Protein AF-A0AAD9VK08-F1 (afdb_monomer_lite)

Secondary structure (DSSP, 8-state):
--------HHHHHHHHHHHHHHHHHSSS-TTHHHHH-TTS-HHHHHHHHHHHHHHHHHHHHHHHHHHHHHHH-----------TT---PPPEEEEE--GGGS--TT--HHHHHHHHHHHTT--SS---HHHHTTS-TT---HHHHHHHHSPPHHHHEEESSS-EEEEEEETTEEEEEEE--S----SS------EEESS--EEEEEE-TT-----TTSPPSEEESS--------------GGGGGS-HHHH----TTTS--HHHHHHHHHHHHHHHHHSS--TTTEETTEESS--TT------

InterPro domains:
  IPR001873 Epithelial sodium channel [PF00858] (26-287)
  IPR001873 Epithelial sodium channel [PTHR11690] (15-285)

Radius of gyration: 35.66 Å; chains: 1; bounding box: 96×55×98 Å

pLDDT: mean 81.55, std 15.18, range [29.75, 98.38]

Foldseek 3Di:
DDPPDDDPPVVVVVCCVVVVLCCQCVDPLVLRNQLSPPVDDNVRNVVSVVVSVVVVVVVVVVVVVVVVCCQQAVDDDDDDPPPQDDDDDFFKKKKADQLVQFACVPPDPLVSVVLNCQQLVPPPDDPPVVSVVVDPPPPPANLVVQLNRDDAQCVFKPWPDPWAFDWAQAQLGIITITDDPDPPPDRDDDDDTDIHGPDDFIFIATHHPLDRDDHNPDHGPDGDGDDDDDDDDDDDDDDDPVCVVPDCNSSVDDDPPRDGDPNLVVLVVVQVVCCVPPVDGRSRQDDPNDGPDDPPDDPPPDD

Organism: NCBI:txid1348599

Sequence (303 aa):
MKYNYLPPLSNIRSSLKTRSREYILENSLHGVPYFADPTRPLCERGVWFVLTMASVGATIFTIITIWNKFQEEPTVTGLDTEVSDVEITFPQVFVCFDGNKLNYSGVNDLEKKFYEKIYDWQWGEEINNTIEGTIPKTVKNYREIFARLAPDCDAVLTMFLPDKFVKVITPAGICCKYIVTTVLGIKDNPWGIIFSSAIYPFRLYLMNPSDVGPMRDASPVLKLRRAARVRLEVHYTYATSDLKMLSRYQRQCYYEGEQSTYNNCRLNCVSNDIFKKCRCLPWFLIENGRFKLRPWRMRLKKI

Structure (mmCIF, N/CA/C/O backbone):
data_AF-A0AAD9VK08-F1
#
_entry.id   AF-A0AAD9VK08-F1
#
loop_
_atom_site.group_PDB
_atom_site.id
_atom_site.type_symbol
_atom_site.label_atom_id
_atom_site.label_alt_id
_atom_site.label_comp_id
_atom_site.label_asym_id
_atom_site.label_entity_id
_atom_site.label_seq_id
_atom_site.pdbx_PDB_ins_code
_atom_site.Cartn_x
_atom_site.Cartn_y
_atom_site.Cartn_z
_atom_site.occupancy
_atom_site.B_iso_or_equiv
_atom_site.auth_seq_id
_atom_site.auth_comp_id
_atom_site.auth_asym_id
_atom_site.auth_atom_id
_atom_site.pdbx_PDB_model_num
ATOM 1 N N . MET A 1 1 ? -59.343 25.915 36.599 1.00 46.69 1 MET A N 1
ATOM 2 C CA . MET A 1 1 ? -58.802 26.516 37.838 1.00 46.69 1 MET A CA 1
ATOM 3 C C . MET A 1 1 ? -57.455 25.868 38.134 1.00 46.69 1 MET A C 1
ATOM 5 O O . MET A 1 1 ? -57.426 24.672 38.384 1.00 46.69 1 MET A O 1
ATOM 9 N N . LYS A 1 2 ? -56.340 26.604 38.020 1.00 48.94 2 LYS A N 1
ATOM 10 C CA . LYS A 1 2 ? -55.030 26.135 38.503 1.00 48.94 2 LYS A CA 1
ATOM 11 C C . LYS A 1 2 ? -54.939 26.511 39.978 1.00 48.94 2 LYS A C 1
ATOM 13 O O . LYS A 1 2 ? -54.839 27.692 40.295 1.00 48.94 2 LYS A O 1
ATOM 18 N N . TYR A 1 3 ? -55.030 25.530 40.866 1.00 60.66 3 TYR A N 1
ATOM 19 C CA . TYR A 1 3 ? -54.733 25.754 42.275 1.00 60.66 3 TYR A CA 1
ATOM 20 C C . TYR A 1 3 ? -53.221 25.965 42.416 1.00 60.66 3 TYR A C 1
ATOM 22 O O . TYR A 1 3 ? -52.448 25.020 42.284 1.00 60.66 3 TYR A O 1
ATOM 30 N N . ASN A 1 4 ? -52.795 27.205 42.667 1.00 63.56 4 ASN A N 1
ATOM 31 C CA . ASN A 1 4 ? -51.422 27.520 43.069 1.00 63.56 4 ASN A CA 1
ATOM 32 C C . ASN A 1 4 ? -51.266 27.206 44.562 1.00 63.56 4 ASN A C 1
ATOM 34 O O . ASN A 1 4 ? -51.221 28.100 45.402 1.00 63.56 4 ASN A O 1
ATOM 38 N N . TYR A 1 5 ? -51.254 25.917 44.896 1.00 75.00 5 TYR A N 1
ATOM 39 C CA . TYR A 1 5 ? -50.943 25.463 46.244 1.00 75.00 5 TYR A CA 1
ATOM 40 C C . TYR A 1 5 ? -49.422 25.416 46.419 1.00 75.00 5 TYR A C 1
ATOM 42 O O . TYR A 1 5 ? -48.743 24.612 45.781 1.00 75.00 5 TYR A O 1
ATOM 50 N N . LEU A 1 6 ? -48.891 26.280 47.285 1.00 77.88 6 LEU A N 1
ATOM 51 C CA . LEU A 1 6 ? -47.500 26.240 47.728 1.00 77.88 6 LEU A CA 1
ATOM 52 C C . LEU A 1 6 ? -47.474 25.667 49.151 1.00 77.88 6 LEU A C 1
ATOM 54 O O . LEU A 1 6 ? -47.940 26.337 50.076 1.00 77.88 6 LEU A O 1
ATOM 58 N N . PRO A 1 7 ? -46.987 24.429 49.348 1.00 82.25 7 PRO A N 1
ATOM 59 C CA . PRO A 1 7 ? -46.926 23.841 50.675 1.00 82.25 7 PRO A CA 1
ATOM 60 C C . PRO A 1 7 ? -45.963 24.627 51.577 1.00 82.25 7 PRO A C 1
ATOM 62 O O . PRO A 1 7 ? -44.948 25.144 51.105 1.00 82.25 7 PRO A O 1
ATOM 65 N N . PRO A 1 8 ? -46.226 24.682 52.892 1.00 87.81 8 PRO A N 1
ATOM 66 C CA . PRO A 1 8 ? -45.296 25.277 53.841 1.00 87.81 8 PRO A CA 1
ATOM 67 C C . PRO A 1 8 ? -43.962 24.510 53.844 1.00 87.81 8 PRO A C 1
ATOM 69 O O . PRO A 1 8 ? -43.926 23.282 53.731 1.00 87.81 8 PRO A O 1
ATOM 72 N N . LEU A 1 9 ? -42.853 25.238 54.012 1.00 84.81 9 LEU A N 1
ATOM 73 C CA . LEU A 1 9 ? -41.477 24.710 53.980 1.00 84.81 9 LEU A CA 1
ATOM 74 C C . LEU A 1 9 ? -41.245 23.526 54.936 1.00 84.81 9 LEU A C 1
ATOM 76 O O . LEU A 1 9 ? -40.452 22.633 54.639 1.00 84.81 9 LEU A O 1
ATOM 80 N N . SER A 1 10 ? -41.955 23.483 56.064 1.00 87.88 10 SER A N 1
ATOM 81 C CA . SER A 1 10 ? -41.920 22.367 57.017 1.00 87.88 10 SER A CA 1
ATOM 82 C C . SER A 1 10 ? -42.420 21.053 56.407 1.00 87.88 10 SER A C 1
ATOM 84 O O . SER A 1 10 ? -41.783 20.012 56.581 1.00 87.88 10 SER A O 1
ATOM 86 N N . ASN A 1 11 ? -43.511 21.101 55.638 1.00 88.06 11 ASN A N 1
ATOM 87 C CA . ASN A 1 11 ? -44.092 19.937 54.971 1.00 88.06 11 ASN A CA 1
ATOM 88 C C . ASN A 1 11 ? -43.200 19.463 53.826 1.00 88.06 11 ASN A C 1
ATOM 90 O O . ASN A 1 11 ? -42.998 18.261 53.663 1.00 88.06 11 ASN A O 1
ATOM 94 N N . ILE A 1 12 ? -42.594 20.399 53.090 1.00 89.12 12 ILE A N 1
ATOM 95 C CA . ILE A 1 12 ? -41.600 20.083 52.060 1.00 89.12 12 ILE A CA 1
ATOM 96 C C . ILE A 1 12 ? -40.400 19.367 52.688 1.00 89.12 12 ILE A C 1
ATOM 98 O O . ILE A 1 12 ? -39.982 18.326 52.192 1.00 89.12 12 ILE A O 1
ATOM 102 N N . ARG A 1 13 ? -39.878 19.867 53.816 1.00 89.81 13 ARG A N 1
ATOM 103 C CA . ARG A 1 13 ? -38.743 19.257 54.526 1.00 89.81 13 ARG A CA 1
ATOM 104 C C . ARG A 1 13 ? -39.068 17.862 55.065 1.00 89.81 13 ARG A C 1
ATOM 106 O O . ARG A 1 13 ? -38.249 16.954 54.932 1.00 89.81 13 ARG A O 1
ATOM 113 N N . SER A 1 14 ? -40.247 17.689 55.660 1.00 90.12 14 SER A N 1
ATOM 114 C CA . SER A 1 14 ? -40.727 16.391 56.153 1.00 90.12 14 SER A CA 1
ATOM 115 C C . SER A 1 14 ? -40.891 15.379 55.014 1.00 90.12 14 SER A C 1
ATOM 117 O O . SER A 1 14 ? -40.387 14.254 55.084 1.00 90.12 14 SER A O 1
ATOM 119 N N . SER A 1 15 ? -41.515 15.817 53.918 1.00 91.81 15 SER A N 1
ATOM 120 C CA . SER A 1 15 ? -41.691 15.016 52.710 1.00 91.81 15 SER A CA 1
ATOM 121 C C . SER A 1 15 ? -40.345 14.635 52.094 1.00 91.81 15 SER A C 1
ATOM 123 O O . SER A 1 15 ? -40.113 13.461 51.831 1.00 91.81 15 SER A O 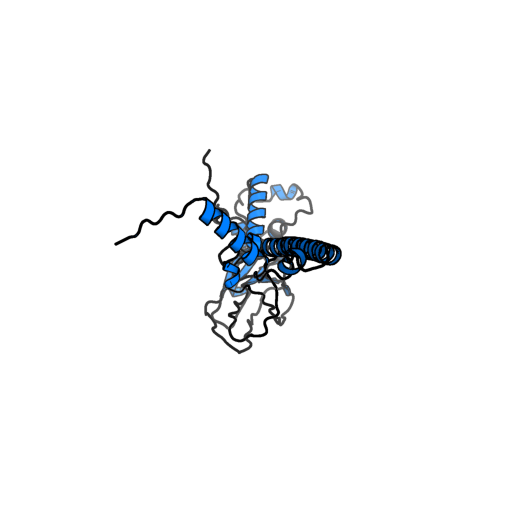1
ATOM 125 N N . LEU A 1 16 ? -39.422 15.589 51.928 1.00 92.62 16 LEU A N 1
ATOM 126 C CA . LEU A 1 16 ? -38.072 15.340 51.407 1.00 92.62 16 LEU A CA 1
ATOM 127 C C . LEU A 1 16 ? -37.313 14.318 52.249 1.00 92.62 16 LEU A C 1
ATOM 129 O O . LEU A 1 16 ? -36.707 13.419 51.685 1.00 92.62 16 LEU A O 1
ATOM 133 N N . LYS A 1 17 ? -37.364 14.426 53.582 1.00 90.88 17 LYS A N 1
ATOM 134 C CA . LYS A 1 17 ? -36.698 13.481 54.491 1.00 90.88 17 LYS A CA 1
ATOM 135 C C . LYS A 1 17 ? -37.263 12.064 54.369 1.00 90.88 17 LYS A C 1
ATOM 137 O O . LYS A 1 17 ? -36.512 11.096 54.407 1.00 90.88 17 LYS A O 1
ATOM 142 N N . THR A 1 18 ? -38.582 11.948 54.257 1.00 90.75 18 THR A N 1
ATOM 143 C CA . THR A 1 18 ? -39.257 10.649 54.144 1.00 90.75 18 THR A CA 1
ATOM 144 C C . THR A 1 18 ? -38.958 10.017 52.789 1.00 90.75 18 THR A C 1
ATOM 146 O O . THR A 1 18 ? -38.491 8.884 52.722 1.00 90.75 18 THR A O 1
ATOM 149 N N . ARG A 1 19 ? -39.109 10.795 51.712 1.00 92.06 19 ARG A N 1
ATOM 150 C CA . ARG A 1 19 ? -38.885 10.338 50.339 1.00 92.06 19 ARG A CA 1
ATOM 151 C C . ARG A 1 19 ? -37.426 10.022 50.042 1.00 92.06 19 ARG A C 1
ATOM 153 O O . ARG A 1 19 ? -37.165 9.045 49.355 1.00 92.06 19 ARG A O 1
ATOM 160 N N . SER A 1 20 ? -36.471 10.790 50.566 1.00 90.81 20 SER A N 1
ATOM 161 C CA . SER A 1 20 ? -35.048 10.473 50.393 1.00 90.81 20 SER A CA 1
ATOM 162 C C . SER A 1 20 ? -34.665 9.175 51.099 1.00 90.81 20 SER A C 1
ATOM 164 O O . SER A 1 20 ? -33.886 8.393 50.563 1.00 90.81 20 SER A O 1
ATOM 166 N N . ARG A 1 21 ? -35.248 8.906 52.272 1.00 88.44 21 ARG A N 1
ATOM 167 C CA . ARG A 1 21 ? -35.042 7.648 52.991 1.00 88.44 21 ARG A CA 1
ATOM 168 C C . ARG A 1 21 ? -35.640 6.461 52.238 1.00 88.44 21 ARG A C 1
ATOM 170 O O . ARG A 1 21 ? -34.941 5.473 52.056 1.00 88.44 21 ARG A O 1
ATOM 177 N N . GLU A 1 22 ? -36.886 6.571 51.781 1.00 90.62 22 GLU A N 1
ATOM 178 C CA . GLU A 1 22 ? -37.531 5.546 50.946 1.00 90.62 22 GLU A CA 1
ATOM 179 C C . GLU A 1 22 ? -36.720 5.282 49.672 1.00 90.62 22 GLU A C 1
ATOM 181 O O . GLU A 1 22 ? -36.431 4.137 49.357 1.00 90.62 22 GLU A O 1
ATOM 186 N N . TYR A 1 23 ? -36.254 6.333 48.992 1.00 91.56 23 TYR A N 1
ATOM 187 C CA . TYR A 1 23 ? -35.433 6.212 47.786 1.00 91.56 23 TYR A CA 1
ATOM 188 C C . TYR A 1 23 ? -34.124 5.441 48.022 1.00 91.56 23 TYR A C 1
ATOM 190 O O . TYR A 1 23 ? -33.697 4.653 47.185 1.00 91.56 23 TYR A O 1
ATOM 198 N N . ILE A 1 24 ? -33.465 5.646 49.164 1.00 90.12 24 ILE A N 1
ATOM 199 C CA . ILE A 1 24 ? -32.217 4.943 49.501 1.00 90.12 24 ILE A CA 1
ATOM 200 C C . ILE A 1 24 ? -32.476 3.476 49.896 1.00 90.12 24 ILE A C 1
ATOM 202 O O . ILE A 1 24 ? -31.610 2.629 49.686 1.00 90.12 24 ILE A O 1
ATOM 206 N N . LEU A 1 25 ? -33.645 3.158 50.449 1.00 89.69 25 LEU A N 1
ATOM 207 C CA . LEU A 1 25 ? -33.978 1.798 50.883 1.00 89.69 25 LEU A CA 1
ATOM 208 C C . LEU A 1 25 ? -34.576 0.943 49.758 1.00 89.69 25 LEU 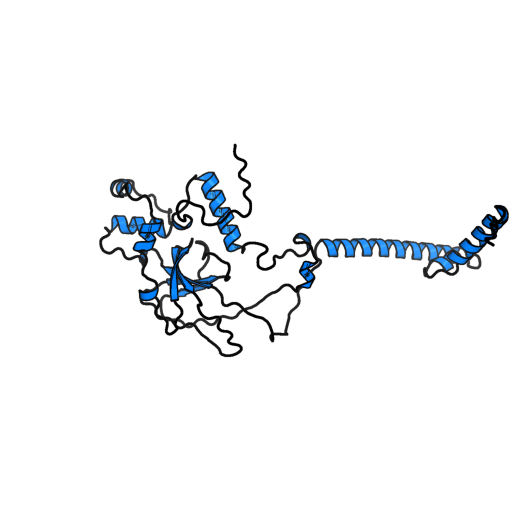A C 1
ATOM 210 O O . LEU A 1 25 ? -34.289 -0.245 49.693 1.00 89.69 25 LEU A O 1
ATOM 214 N N . GLU A 1 26 ? -35.336 1.554 48.851 1.00 91.06 26 GLU A N 1
ATOM 215 C CA . GLU A 1 26 ? -36.109 0.870 47.803 1.00 91.06 26 GLU A CA 1
ATOM 216 C C . GLU A 1 26 ? -35.518 1.070 46.392 1.00 91.06 26 GLU A C 1
ATOM 218 O O . GLU A 1 26 ? -36.225 0.977 45.388 1.00 91.06 26 GLU A O 1
ATOM 223 N N . ASN A 1 27 ? -34.225 1.400 46.276 1.00 90.75 27 ASN A N 1
ATOM 224 C CA . ASN A 1 27 ? -33.576 1.517 44.964 1.00 90.75 27 ASN A CA 1
ATOM 225 C C . ASN A 1 27 ? -33.065 0.173 44.430 1.00 90.75 27 ASN A C 1
ATOM 227 O O . ASN A 1 27 ? -32.896 -0.808 45.147 1.00 90.75 27 ASN A O 1
ATOM 231 N N . SER A 1 28 ? -32.743 0.172 43.137 1.00 93.38 28 SER A N 1
ATOM 232 C CA . SER A 1 28 ? -32.166 -0.969 42.429 1.00 93.38 28 SER A CA 1
ATOM 233 C C . SER A 1 28 ? -30.647 -1.123 42.607 1.00 93.38 28 SER A C 1
ATOM 235 O O . SER A 1 28 ? -30.062 -2.018 41.996 1.00 93.38 28 SER A O 1
ATOM 237 N N . LEU A 1 29 ? -29.971 -0.260 43.382 1.00 90.75 29 LEU A N 1
ATOM 238 C CA . LEU A 1 29 ? -28.536 -0.398 43.646 1.00 90.75 29 LEU A CA 1
ATOM 239 C C . LEU A 1 29 ? -28.335 -1.469 44.712 1.00 90.75 29 LEU A C 1
ATOM 241 O O . LEU A 1 29 ? -28.544 -1.238 45.897 1.00 90.75 29 LEU A O 1
ATOM 245 N N . HIS A 1 30 ? -27.863 -2.630 44.274 1.00 90.31 30 HIS A N 1
ATOM 246 C CA . HIS A 1 30 ? -27.813 -3.846 45.081 1.00 90.31 30 HIS A CA 1
ATOM 247 C C . HIS A 1 30 ? -27.215 -3.666 46.489 1.00 90.31 30 HIS A C 1
ATOM 249 O O . HIS A 1 30 ? -27.754 -4.193 47.450 1.00 90.31 30 HIS A O 1
ATOM 255 N N . GLY A 1 31 ? -26.130 -2.901 46.637 1.00 89.75 31 GLY A N 1
ATOM 256 C CA . GLY A 1 31 ? -25.441 -2.733 47.923 1.00 89.75 31 GLY A CA 1
ATOM 257 C C . GLY A 1 31 ? -26.040 -1.686 48.873 1.00 89.75 31 GLY A C 1
ATOM 258 O O . GLY A 1 31 ? -25.785 -1.734 50.076 1.00 89.75 31 GLY A O 1
ATOM 259 N N . VAL A 1 32 ? -26.832 -0.738 48.360 1.00 92.19 32 VAL A N 1
ATOM 260 C CA . VAL A 1 32 ? -27.251 0.466 49.101 1.00 92.19 32 VAL A CA 1
ATOM 261 C C . VAL A 1 32 ? -28.245 0.181 50.233 1.00 92.19 32 VAL A C 1
ATOM 263 O O . VAL A 1 32 ? -28.010 0.668 51.345 1.00 92.19 32 VAL A O 1
ATOM 266 N N . PRO A 1 33 ? -29.293 -0.641 50.035 1.00 92.56 33 PRO A N 1
ATOM 267 C CA . PRO A 1 33 ? -30.235 -0.967 51.104 1.00 92.56 33 PRO A CA 1
ATOM 268 C C . PRO A 1 33 ? -29.552 -1.611 52.318 1.00 92.56 33 PRO A C 1
ATOM 270 O O . PRO A 1 33 ? -29.895 -1.306 53.456 1.00 92.56 33 PRO A O 1
ATOM 273 N N . TYR A 1 34 ? -28.526 -2.441 52.099 1.00 91.44 34 TYR A N 1
ATOM 274 C CA . TYR A 1 34 ? -27.901 -3.239 53.156 1.00 91.44 34 TYR A CA 1
ATOM 275 C C . TYR A 1 34 ? -27.070 -2.438 54.167 1.00 91.44 34 TYR A C 1
ATOM 277 O O . TYR A 1 34 ? -27.024 -2.809 55.340 1.00 91.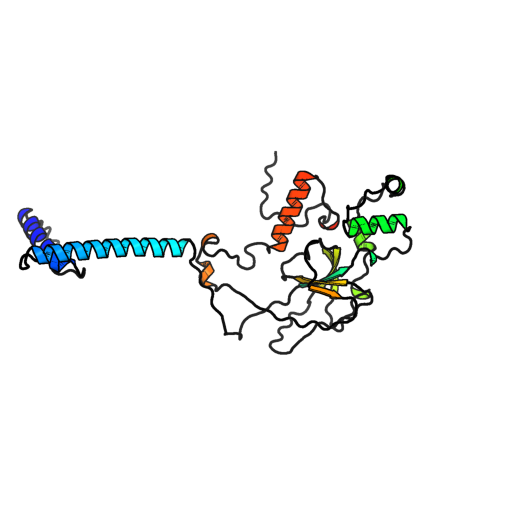44 34 TYR A O 1
ATOM 285 N N . PHE A 1 35 ? -26.430 -1.334 53.760 1.00 93.00 35 PHE A N 1
ATOM 286 C CA . PHE A 1 35 ? -25.731 -0.449 54.705 1.00 93.00 35 PHE A CA 1
ATOM 287 C C . PHE A 1 35 ? -26.595 0.733 55.180 1.00 93.00 35 PHE A C 1
ATOM 289 O O . PHE A 1 35 ? -26.297 1.337 56.221 1.00 93.00 35 PHE A O 1
ATOM 296 N N . ALA A 1 36 ? -27.663 1.068 54.449 1.00 90.38 36 ALA A N 1
ATOM 297 C CA . ALA A 1 36 ? -28.577 2.158 54.784 1.00 90.38 36 ALA A CA 1
ATOM 298 C C . ALA A 1 36 ? -29.724 1.745 55.722 1.00 90.38 36 ALA A C 1
ATOM 300 O O . ALA A 1 36 ? -30.253 2.606 56.430 1.00 90.38 36 ALA A O 1
ATOM 301 N N . ASP A 1 37 ? -30.091 0.461 55.760 1.00 91.06 37 ASP A N 1
ATOM 302 C CA . ASP A 1 37 ? -31.136 -0.060 56.639 1.00 91.06 37 ASP A CA 1
ATOM 303 C C . ASP A 1 37 ? -30.707 0.009 58.121 1.00 91.06 37 ASP A C 1
ATOM 305 O O . ASP A 1 37 ? -29.756 -0.665 58.536 1.00 91.06 37 ASP A O 1
ATOM 309 N N . PRO A 1 38 ? -31.384 0.825 58.953 1.00 87.25 38 PRO A N 1
ATOM 310 C CA . PRO A 1 38 ? -31.049 0.958 60.365 1.00 87.25 38 PRO A CA 1
ATOM 311 C C . PRO A 1 38 ? -31.418 -0.279 61.196 1.00 87.25 38 PRO A C 1
ATOM 313 O O . PRO A 1 38 ? -30.985 -0.356 62.342 1.00 87.25 38 PRO A O 1
ATOM 316 N N . THR A 1 39 ? -32.204 -1.222 60.662 1.00 91.19 39 THR A N 1
ATOM 317 C CA . THR A 1 39 ? -32.571 -2.458 61.372 1.00 91.19 39 THR A CA 1
ATOM 318 C C . THR A 1 39 ? -31.424 -3.473 61.429 1.00 91.19 39 THR A C 1
ATOM 320 O O . THR A 1 39 ? -31.469 -4.394 62.245 1.00 91.19 39 THR A O 1
ATOM 323 N N . ARG A 1 40 ? -30.370 -3.294 60.615 1.00 90.56 40 ARG A N 1
ATOM 324 C CA . ARG A 1 40 ? -29.228 -4.214 60.543 1.00 90.56 40 ARG A CA 1
ATOM 325 C C . ARG A 1 40 ? -28.084 -3.862 61.505 1.00 90.56 40 ARG A C 1
ATOM 327 O O . ARG A 1 40 ? -27.841 -2.678 61.769 1.00 90.56 40 ARG A O 1
ATOM 334 N N . PRO A 1 41 ? -27.318 -4.860 61.993 1.00 95.12 41 PRO A N 1
ATOM 335 C CA . PRO A 1 41 ? -26.153 -4.641 62.849 1.00 95.12 41 PRO A CA 1
ATOM 336 C C . PRO A 1 41 ? -25.099 -3.727 62.207 1.00 95.12 41 PRO A C 1
ATOM 338 O O . PRO A 1 41 ? -24.816 -3.817 61.014 1.00 95.12 41 PRO A O 1
ATOM 341 N N . LEU A 1 42 ? -24.438 -2.889 63.015 1.00 91.88 42 LEU A N 1
ATOM 342 C CA . LEU A 1 42 ? -23.423 -1.933 62.539 1.00 91.88 42 LEU A CA 1
ATOM 343 C C . LEU A 1 42 ? -22.249 -2.596 61.797 1.00 91.88 42 LEU A C 1
ATOM 345 O O . LEU A 1 42 ? -21.767 -2.043 60.811 1.00 91.88 42 LEU A O 1
ATOM 349 N N . CYS A 1 43 ? -21.808 -3.777 62.241 1.00 93.06 43 CYS A N 1
ATOM 350 C CA . CYS A 1 43 ? -20.715 -4.509 61.594 1.00 93.06 43 CYS A CA 1
ATOM 351 C C . CYS A 1 43 ? -21.111 -4.986 60.187 1.00 93.06 43 CYS A C 1
ATOM 353 O O . CYS A 1 43 ? -20.367 -4.783 59.230 1.00 93.06 43 CYS A O 1
ATOM 355 N N . GLU A 1 44 ? -22.325 -5.529 60.043 1.00 94.25 44 GLU A N 1
ATOM 356 C CA . GLU A 1 44 ? -22.866 -5.966 58.752 1.00 94.25 44 GLU A CA 1
ATOM 357 C C . GLU A 1 44 ? -22.972 -4.786 57.775 1.00 94.25 44 GLU A C 1
ATOM 359 O O . GLU A 1 44 ? -22.529 -4.872 56.631 1.00 94.25 44 GLU A O 1
ATOM 364 N N . ARG A 1 45 ? -23.466 -3.639 58.256 1.00 94.75 45 ARG A N 1
ATOM 365 C CA . ARG A 1 45 ? -23.548 -2.398 57.473 1.00 94.75 45 ARG A CA 1
ATOM 366 C C . ARG A 1 45 ? -22.169 -1.910 57.018 1.00 94.75 45 ARG A C 1
ATOM 368 O O . ARG A 1 45 ? -22.029 -1.463 55.883 1.00 94.75 45 ARG A O 1
ATOM 375 N N . GLY A 1 46 ? -21.152 -2.023 57.875 1.00 94.62 46 GLY A N 1
ATOM 376 C CA . GLY A 1 46 ? -19.764 -1.698 57.534 1.00 94.62 46 GLY A CA 1
ATOM 377 C C . GLY A 1 46 ? -19.201 -2.595 56.428 1.00 94.62 46 GLY A C 1
ATOM 378 O O . GLY A 1 46 ? -18.618 -2.090 55.469 1.00 94.62 46 GLY A O 1
ATOM 379 N N . VAL A 1 47 ? -19.436 -3.908 56.512 1.00 94.75 47 VAL A N 1
ATOM 380 C CA . VAL A 1 47 ? -19.020 -4.871 55.477 1.00 94.75 47 VAL A CA 1
ATOM 381 C C . VAL A 1 47 ? -19.694 -4.559 54.140 1.00 94.75 47 VAL A C 1
ATOM 383 O O . VAL A 1 47 ? -19.010 -4.438 53.124 1.00 94.75 47 VAL A O 1
ATOM 386 N N . TRP A 1 48 ? -21.013 -4.348 54.131 1.00 95.69 48 TRP A N 1
ATOM 387 C CA . TRP A 1 48 ? -21.748 -3.995 52.913 1.00 95.69 48 TRP A CA 1
ATOM 388 C C . TRP A 1 48 ? -21.295 -2.672 52.302 1.00 95.69 48 TRP A C 1
ATOM 390 O O . TRP A 1 48 ? -21.205 -2.565 51.077 1.00 95.69 48 TRP A O 1
ATOM 400 N N . PHE A 1 49 ? -20.958 -1.679 53.126 1.00 94.94 49 PHE A N 1
ATOM 401 C CA . PHE A 1 49 ? -20.404 -0.418 52.645 1.00 94.94 49 PHE A CA 1
ATOM 402 C C . PHE A 1 49 ? -19.061 -0.627 51.929 1.00 94.94 49 PHE A C 1
ATOM 404 O O . PHE A 1 49 ? -18.894 -0.169 50.798 1.00 94.94 49 PHE A O 1
ATOM 411 N N . VAL A 1 50 ? -18.130 -1.374 52.536 1.00 96.25 50 VAL A N 1
ATOM 412 C CA . VAL A 1 50 ? -16.816 -1.663 51.934 1.00 96.25 50 VAL A CA 1
ATOM 413 C C . VAL A 1 50 ? -16.961 -2.446 50.627 1.00 96.25 50 VAL A C 1
ATOM 415 O O . VAL A 1 50 ? -16.354 -2.069 49.625 1.00 96.25 50 VAL A O 1
ATOM 418 N N . LEU A 1 51 ? -17.799 -3.487 50.604 1.00 96.00 51 LEU A N 1
ATOM 419 C CA . LEU A 1 51 ? -18.052 -4.282 49.397 1.00 96.00 51 LEU A CA 1
ATOM 420 C C . LEU A 1 51 ? -18.669 -3.440 48.274 1.00 96.00 51 LEU A C 1
ATOM 422 O O . LEU A 1 51 ? -18.250 -3.541 47.121 1.00 96.00 51 LEU A O 1
ATOM 426 N N . THR A 1 52 ? -19.618 -2.561 48.606 1.00 95.44 52 THR A N 1
ATOM 427 C CA . THR A 1 52 ? -20.241 -1.660 47.626 1.00 95.44 52 THR A CA 1
ATOM 428 C C . THR A 1 52 ? -19.219 -0.677 47.056 1.00 95.44 52 THR A C 1
ATOM 430 O O . THR A 1 52 ? -19.148 -0.506 45.840 1.00 95.44 52 THR A O 1
ATOM 433 N N . MET A 1 53 ? -18.378 -0.073 47.902 1.00 95.50 53 MET A N 1
ATOM 434 C CA . MET A 1 53 ? -17.327 0.846 47.452 1.00 95.50 53 MET A CA 1
ATOM 435 C C . MET A 1 53 ? -16.279 0.148 46.580 1.00 95.50 53 MET A C 1
ATOM 437 O O . MET A 1 53 ? -15.878 0.697 45.553 1.00 95.50 53 MET A O 1
ATOM 441 N N . ALA A 1 54 ? -15.881 -1.078 46.932 1.00 96.69 54 ALA A N 1
ATOM 442 C CA . ALA A 1 54 ? -14.987 -1.888 46.111 1.00 96.69 54 ALA A CA 1
ATOM 443 C C . ALA A 1 54 ? -15.609 -2.207 44.739 1.00 96.69 54 ALA A C 1
ATOM 445 O O . ALA A 1 54 ? -14.942 -2.067 43.714 1.00 96.69 54 ALA A O 1
ATOM 446 N N . SER A 1 55 ? -16.902 -2.553 44.702 1.00 96.69 55 SER A N 1
ATOM 447 C CA . SER A 1 55 ? -17.641 -2.794 43.456 1.00 96.69 55 SER A CA 1
ATOM 448 C C . SER A 1 55 ? -17.712 -1.548 42.571 1.00 96.69 55 SER A C 1
ATOM 450 O O . SER A 1 55 ? -17.520 -1.643 41.358 1.00 96.69 55 SER A O 1
ATOM 452 N N . VAL A 1 56 ? -17.959 -0.368 43.150 1.00 96.12 56 VAL A N 1
ATOM 453 C CA . VAL A 1 56 ? -17.959 0.906 42.410 1.00 96.12 56 VAL A CA 1
ATOM 454 C C . VAL A 1 56 ? -16.569 1.196 41.845 1.00 96.12 56 VAL A C 1
ATOM 456 O O . VAL A 1 56 ? -16.451 1.532 40.668 1.00 96.12 56 VAL A O 1
ATOM 459 N N . GLY A 1 57 ? -15.513 0.997 42.639 1.00 97.62 57 GLY A N 1
ATOM 460 C CA . GLY A 1 57 ? -14.128 1.151 42.189 1.00 97.62 57 GLY A CA 1
ATOM 461 C C . GLY A 1 57 ? -13.781 0.231 41.015 1.00 97.62 57 GLY A C 1
ATOM 462 O O . GLY A 1 57 ? -13.264 0.698 40.001 1.00 97.62 57 GLY A O 1
ATOM 463 N N . ALA A 1 58 ? -14.139 -1.054 41.104 1.00 97.81 58 ALA A N 1
ATOM 464 C CA . ALA A 1 58 ? -13.953 -2.018 40.017 1.00 97.81 58 ALA A CA 1
ATOM 465 C C . ALA A 1 58 ? -14.761 -1.648 38.759 1.00 97.81 58 ALA A C 1
ATOM 467 O O . ALA A 1 58 ? -14.271 -1.781 37.637 1.00 97.81 58 ALA A O 1
ATOM 468 N N . THR A 1 59 ? -15.978 -1.129 38.930 1.00 97.12 59 THR A N 1
ATOM 469 C CA . THR A 1 59 ? -16.820 -0.672 37.814 1.00 97.12 59 THR A CA 1
ATOM 470 C C . THR A 1 59 ? -16.197 0.535 37.110 1.00 97.12 59 THR A C 1
ATOM 472 O O . THR A 1 59 ? -16.092 0.550 35.889 1.00 97.12 59 THR A O 1
ATOM 475 N N . ILE A 1 60 ? -15.709 1.529 37.856 1.00 98.12 60 ILE A N 1
ATOM 476 C CA . ILE A 1 60 ? -15.021 2.691 37.273 1.00 98.12 60 ILE A CA 1
ATOM 477 C C . ILE A 1 60 ? -13.752 2.248 36.538 1.00 98.12 60 ILE A C 1
ATOM 479 O O . ILE A 1 60 ? -13.519 2.671 35.407 1.00 98.12 60 ILE A O 1
ATOM 483 N N . PHE A 1 61 ? -12.959 1.365 37.149 1.00 98.38 61 PHE A N 1
ATOM 484 C CA . PHE A 1 61 ? -11.749 0.829 36.531 1.00 98.38 61 PHE A CA 1
ATOM 485 C C . PHE A 1 61 ? -12.054 0.121 35.204 1.00 98.38 61 PHE A C 1
ATOM 487 O O . PHE A 1 61 ? -11.451 0.443 34.184 1.00 98.38 61 PHE A O 1
ATOM 494 N N . THR A 1 62 ? -13.038 -0.781 35.189 1.00 98.06 62 THR A N 1
ATOM 495 C CA . THR A 1 62 ? -13.437 -1.506 33.971 1.00 98.06 62 THR A CA 1
ATOM 496 C C . THR A 1 62 ? -14.006 -0.584 32.894 1.00 98.06 62 THR A C 1
ATOM 498 O O . THR A 1 62 ? -13.660 -0.759 31.727 1.00 98.06 62 THR A O 1
ATOM 501 N N . ILE A 1 63 ? -14.799 0.434 33.255 1.00 98.12 63 ILE A N 1
ATOM 502 C CA . ILE A 1 63 ? -15.278 1.458 32.311 1.00 98.12 63 ILE A CA 1
ATOM 503 C C . ILE A 1 63 ? -14.095 2.160 31.639 1.00 98.12 63 ILE A C 1
ATOM 505 O O . ILE A 1 63 ? -14.076 2.273 30.414 1.00 98.12 63 ILE A O 1
ATOM 509 N N . ILE A 1 64 ? -13.095 2.592 32.414 1.00 97.94 64 ILE A N 1
ATOM 510 C CA . ILE A 1 64 ? -11.903 3.260 31.874 1.00 97.94 64 ILE A CA 1
ATOM 511 C C . ILE A 1 64 ? -11.133 2.315 30.943 1.00 97.94 64 ILE A C 1
ATOM 513 O O . ILE A 1 64 ? -10.768 2.709 29.838 1.00 97.94 64 ILE A O 1
ATOM 517 N N . THR A 1 65 ? -10.921 1.059 31.345 1.00 97.44 65 THR A N 1
ATOM 518 C CA . THR A 1 65 ? -10.213 0.068 30.520 1.00 97.44 65 THR A CA 1
ATOM 519 C C . THR A 1 65 ? -10.929 -0.201 29.197 1.00 97.44 65 THR A C 1
ATOM 521 O O . THR A 1 65 ? -10.294 -0.182 28.143 1.00 97.44 65 THR A O 1
ATOM 524 N N . ILE A 1 66 ? -12.245 -0.430 29.229 1.00 96.50 66 ILE A N 1
ATOM 525 C CA . ILE A 1 66 ? -13.041 -0.696 28.022 1.00 96.50 66 ILE A CA 1
ATOM 526 C C . ILE A 1 66 ? -13.063 0.537 27.118 1.00 96.50 66 ILE A C 1
ATOM 528 O O . ILE A 1 66 ? -12.915 0.407 25.904 1.00 96.50 66 ILE A O 1
ATOM 532 N N . TRP A 1 67 ? -13.204 1.732 27.697 1.00 95.69 67 TRP A N 1
ATOM 533 C CA . TRP A 1 67 ? -13.202 2.976 26.935 1.00 95.69 67 TRP A CA 1
ATOM 534 C C . TRP A 1 67 ? -11.871 3.213 26.221 1.00 95.69 67 TRP A C 1
ATOM 536 O O . TRP A 1 67 ? -11.866 3.506 25.028 1.00 95.69 67 TRP A O 1
ATOM 546 N N . ASN A 1 68 ? -10.745 3.027 26.915 1.00 95.06 68 ASN A N 1
ATOM 547 C CA . ASN A 1 68 ? -9.421 3.171 26.309 1.00 95.06 68 ASN A CA 1
ATOM 548 C C . ASN A 1 68 ? -9.217 2.154 25.183 1.00 95.06 68 ASN A C 1
ATOM 550 O O . ASN A 1 68 ? -8.825 2.535 24.082 1.00 95.06 68 ASN A O 1
ATOM 554 N N . LYS A 1 69 ? -9.601 0.890 25.408 1.00 93.25 69 LYS A N 1
ATOM 555 C CA . LYS A 1 69 ? -9.557 -0.144 24.367 1.00 93.25 69 LYS A CA 1
ATOM 556 C C . LYS A 1 69 ? -10.392 0.236 23.143 1.00 93.25 69 LYS A C 1
ATOM 558 O O . LYS A 1 69 ? -9.949 0.030 22.023 1.00 93.25 69 LYS A O 1
ATOM 563 N N . PHE A 1 70 ? -11.575 0.817 23.334 1.00 91.88 70 PHE A N 1
ATOM 564 C CA . PHE A 1 70 ? -12.410 1.268 22.219 1.00 91.88 70 PHE A CA 1
ATOM 565 C C . PHE A 1 70 ? -11.788 2.438 21.437 1.00 91.88 70 PHE A C 1
ATOM 567 O O . PHE A 1 70 ? -11.996 2.549 20.233 1.00 91.88 70 PHE A O 1
ATOM 574 N N . GLN A 1 71 ? -11.026 3.320 22.088 1.00 91.38 71 GLN A N 1
ATOM 575 C CA . GLN A 1 71 ? -10.359 4.424 21.390 1.00 91.38 71 GLN A CA 1
ATOM 576 C C . GLN A 1 71 ? -9.121 3.974 20.610 1.00 91.38 71 GLN A C 1
ATOM 578 O O . GLN A 1 71 ? -8.869 4.502 19.526 1.00 91.38 71 GLN A O 1
ATOM 583 N N . GLU A 1 72 ? -8.363 3.023 21.154 1.00 90.50 72 GLU A N 1
ATOM 584 C CA . GLU A 1 72 ? -7.095 2.569 20.577 1.00 90.50 72 GLU A CA 1
ATOM 585 C C . GLU A 1 72 ? -7.285 1.419 19.575 1.00 90.50 72 GLU A C 1
ATOM 587 O O . GLU A 1 72 ? -6.673 1.429 18.509 1.00 90.50 72 GLU A O 1
ATOM 592 N N . GLU A 1 73 ? -8.164 0.457 19.881 1.00 91.31 73 GLU A N 1
ATOM 593 C CA . GLU A 1 73 ? -8.337 -0.796 19.130 1.00 91.31 73 GLU A CA 1
ATOM 594 C C . GLU A 1 73 ? -9.828 -1.213 18.990 1.00 91.31 73 GLU A C 1
ATOM 596 O O . GLU A 1 73 ? -10.247 -2.258 19.500 1.00 91.31 73 GLU A O 1
ATOM 601 N N . PRO A 1 74 ? -10.675 -0.428 18.290 1.00 91.88 74 PRO A N 1
ATOM 602 C CA . PRO A 1 74 ? -12.111 -0.715 18.152 1.00 91.88 74 PRO A CA 1
ATOM 603 C C . PRO A 1 74 ? -12.460 -1.830 17.157 1.00 91.88 74 PRO A C 1
ATOM 605 O O . PRO A 1 74 ? -13.628 -2.201 17.042 1.00 91.88 74 PRO A O 1
ATOM 608 N N . THR A 1 75 ? -11.495 -2.331 16.386 1.00 91.12 75 THR A N 1
ATOM 609 C CA . THR A 1 75 ? -11.744 -3.261 15.276 1.00 91.12 75 THR A CA 1
ATOM 610 C C . THR A 1 75 ? -11.309 -4.680 15.615 1.00 91.12 75 THR A C 1
ATOM 612 O O . THR A 1 75 ? -10.221 -4.880 16.149 1.00 91.12 75 THR A O 1
ATOM 615 N N . VAL A 1 76 ? -12.115 -5.670 15.228 1.00 90.25 76 VAL A N 1
ATOM 616 C CA . VAL A 1 76 ? -11.800 -7.101 15.361 1.00 90.25 76 VAL A CA 1
ATOM 617 C C . VAL A 1 76 ? -11.686 -7.712 13.968 1.00 90.25 76 VAL A C 1
ATOM 619 O O . VAL A 1 76 ? -12.499 -7.419 13.094 1.00 90.25 76 VAL A O 1
ATOM 622 N N . THR A 1 77 ? -10.676 -8.555 13.758 1.00 89.62 77 THR A N 1
ATOM 623 C CA . THR A 1 77 ? -10.513 -9.322 12.518 1.00 89.62 77 THR A CA 1
ATOM 624 C C . THR A 1 77 ? -11.106 -10.716 12.694 1.00 89.62 77 THR A C 1
ATOM 626 O O . THR A 1 77 ? -10.917 -11.356 13.728 1.00 89.62 77 THR A O 1
ATOM 629 N N . GLY A 1 78 ? -11.852 -11.175 11.693 1.00 89.69 78 GLY A N 1
ATOM 630 C CA . GLY A 1 78 ? -12.460 -12.502 11.660 1.00 89.69 78 GLY A CA 1
ATOM 631 C C . GLY A 1 78 ? -12.230 -13.157 10.306 1.00 89.69 78 GLY A C 1
ATOM 632 O O . GLY A 1 78 ? -12.015 -12.465 9.310 1.00 89.69 78 GLY A O 1
ATOM 633 N N . LEU A 1 79 ? -12.246 -14.489 10.280 1.00 88.94 79 LEU A N 1
ATOM 634 C CA . LEU A 1 79 ? -12.279 -15.232 9.027 1.00 88.94 79 LEU A CA 1
ATOM 635 C C . LEU A 1 79 ? -13.703 -15.201 8.499 1.00 88.94 79 LEU A C 1
ATOM 637 O O . LEU A 1 79 ? -14.624 -15.652 9.178 1.00 88.94 79 LEU A O 1
ATOM 641 N N . ASP A 1 80 ? -13.851 -14.679 7.293 1.00 79.19 80 ASP A N 1
ATOM 642 C CA . ASP A 1 80 ? -15.095 -14.786 6.565 1.00 79.19 80 ASP A CA 1
ATOM 643 C C . ASP A 1 80 ? -15.068 -16.039 5.684 1.00 79.19 80 ASP A C 1
ATOM 645 O O . ASP A 1 80 ? -14.077 -16.319 5.005 1.00 79.19 80 ASP A O 1
ATOM 649 N N . THR A 1 81 ? -16.145 -16.817 5.751 1.00 74.31 81 THR A N 1
ATOM 650 C CA . THR A 1 81 ? -16.324 -18.059 4.983 1.00 74.31 81 THR A CA 1
ATOM 651 C C . THR A 1 81 ? -17.426 -17.934 3.934 1.00 74.31 81 THR A C 1
ATOM 653 O O . THR A 1 81 ? -17.607 -18.853 3.136 1.00 74.31 81 THR A O 1
ATOM 656 N N . GLU A 1 82 ? -18.136 -16.801 3.894 1.00 67.06 82 GLU A N 1
ATOM 657 C CA . GLU A 1 82 ? -19.131 -16.507 2.868 1.00 67.06 82 GLU A CA 1
ATOM 658 C C . GLU A 1 82 ? -18.429 -15.970 1.611 1.00 67.06 82 GLU A C 1
ATOM 660 O O . GLU A 1 82 ? -18.040 -14.812 1.506 1.00 67.06 82 GLU A O 1
ATOM 665 N N . VAL A 1 83 ? -18.218 -16.858 0.637 1.00 63.22 83 VAL A N 1
ATOM 666 C CA . VAL A 1 83 ? -17.475 -16.561 -0.604 1.00 63.22 83 VAL A CA 1
ATOM 667 C C . VAL A 1 83 ? -18.406 -16.089 -1.740 1.00 63.22 83 VAL A C 1
ATOM 669 O O . VAL A 1 83 ? -17.940 -15.793 -2.836 1.00 63.22 83 VAL A O 1
ATOM 672 N N . SER A 1 84 ? -19.726 -16.021 -1.527 1.00 60.00 84 SER A N 1
ATOM 673 C CA . SER A 1 84 ? -20.702 -15.977 -2.630 1.00 60.00 84 SER A CA 1
ATOM 674 C C . SER A 1 84 ? -20.808 -14.650 -3.386 1.00 60.00 84 SER A C 1
ATOM 676 O O . SER A 1 84 ? -21.232 -14.673 -4.541 1.00 60.00 84 SER A O 1
ATOM 678 N N . ASP A 1 85 ? -20.402 -13.516 -2.804 1.00 61.62 85 ASP A N 1
ATOM 679 C CA . ASP A 1 85 ? -20.721 -12.189 -3.365 1.00 61.62 85 ASP A CA 1
ATOM 680 C C . ASP A 1 85 ? -19.539 -11.201 -3.398 1.00 61.62 85 ASP A C 1
ATOM 682 O O . ASP A 1 85 ? -19.728 -9.990 -3.518 1.00 61.62 85 ASP A O 1
ATOM 686 N N . VAL A 1 86 ? -18.297 -11.693 -3.319 1.00 66.50 86 VAL A N 1
ATOM 687 C CA . VAL A 1 86 ? -17.109 -10.824 -3.360 1.00 66.50 86 VAL A CA 1
ATOM 688 C C . VAL A 1 86 ? -16.629 -10.618 -4.798 1.00 66.50 86 VAL A C 1
ATOM 690 O O . VAL A 1 86 ? -16.107 -11.528 -5.443 1.00 66.50 86 VAL A O 1
ATOM 693 N N . GLU A 1 87 ? -16.738 -9.384 -5.291 1.00 72.88 87 GLU A N 1
ATOM 694 C CA . GLU A 1 87 ? -16.137 -8.974 -6.562 1.00 72.88 87 GLU A CA 1
ATOM 695 C C . GLU A 1 87 ? -14.618 -8.807 -6.409 1.00 72.88 87 GLU A C 1
ATOM 697 O O . GLU A 1 87 ? -14.116 -7.806 -5.894 1.00 72.88 87 GLU A O 1
ATOM 702 N N . ILE A 1 88 ? -13.853 -9.795 -6.874 1.00 75.44 88 ILE A N 1
ATOM 703 C CA . ILE A 1 88 ? -12.389 -9.724 -6.872 1.00 75.44 88 ILE A CA 1
ATOM 704 C C . ILE A 1 88 ? -11.917 -9.081 -8.174 1.00 75.44 88 ILE A C 1
ATOM 706 O O . ILE A 1 88 ? -12.041 -9.648 -9.260 1.00 75.44 88 ILE A O 1
ATOM 710 N N . THR A 1 89 ? -11.305 -7.902 -8.066 1.00 78.12 89 THR A N 1
ATOM 711 C CA . THR A 1 89 ? -10.686 -7.254 -9.225 1.00 78.12 89 THR A CA 1
ATOM 712 C C . THR A 1 89 ? -9.375 -7.949 -9.585 1.00 78.12 89 THR A C 1
ATOM 714 O O . THR A 1 89 ? -8.490 -8.115 -8.743 1.00 78.12 89 THR A O 1
ATOM 717 N N . PHE A 1 90 ? -9.217 -8.313 -10.858 1.00 79.94 90 PHE A N 1
ATOM 718 C CA . PHE A 1 90 ? -7.973 -8.895 -11.355 1.00 79.94 90 PHE A CA 1
ATOM 719 C C . PHE A 1 90 ? -6.797 -7.909 -11.197 1.00 79.94 90 PHE A C 1
ATOM 721 O O . PHE A 1 90 ? -6.941 -6.727 -11.531 1.00 79.94 90 PHE A O 1
ATOM 728 N N . PRO A 1 91 ? -5.624 -8.352 -10.701 1.00 86.12 91 PRO A N 1
ATOM 729 C CA . PRO A 1 91 ? -4.487 -7.466 -10.489 1.00 86.12 91 PRO A CA 1
ATOM 730 C C . PRO A 1 91 ? -3.959 -6.899 -11.808 1.00 86.12 91 PRO A C 1
ATOM 732 O O . PRO A 1 91 ? -4.104 -7.482 -12.883 1.00 86.12 91 PRO A O 1
ATOM 735 N N . GLN A 1 92 ? -3.254 -5.775 -11.726 1.00 87.69 92 GLN A N 1
ATOM 736 C CA . GLN A 1 92 ? -2.524 -5.272 -12.879 1.00 87.69 92 GLN A CA 1
ATOM 737 C C . GLN A 1 92 ? -1.279 -6.109 -13.140 1.00 87.69 92 GLN A C 1
ATOM 739 O O . GLN A 1 92 ? -0.436 -6.292 -12.261 1.00 87.69 92 GLN A O 1
ATOM 744 N N . VAL A 1 93 ? -1.155 -6.565 -14.383 1.00 89.50 93 VAL A N 1
ATOM 745 C CA . VAL A 1 93 ? -0.008 -7.330 -14.862 1.00 89.50 93 VAL A CA 1
ATOM 746 C C . VAL A 1 93 ? 0.945 -6.391 -15.588 1.00 89.50 93 VAL A C 1
ATOM 748 O O . VAL A 1 93 ? 0.566 -5.747 -16.570 1.00 89.50 93 VAL A O 1
ATOM 751 N N . PHE A 1 94 ? 2.191 -6.340 -15.122 1.00 92.12 94 PHE A N 1
ATOM 752 C CA . PHE A 1 94 ? 3.277 -5.632 -15.790 1.00 92.12 94 PHE A CA 1
ATOM 753 C C . PHE A 1 94 ? 4.381 -6.610 -16.177 1.00 92.12 94 PHE A C 1
ATOM 755 O O . PHE A 1 94 ? 4.890 -7.363 -15.347 1.00 92.12 94 PHE A O 1
ATOM 762 N N . VAL A 1 95 ? 4.791 -6.552 -17.439 1.00 92.19 95 VAL A N 1
ATOM 763 C CA . VAL A 1 95 ? 5.958 -7.265 -17.960 1.00 92.19 95 VAL A CA 1
ATOM 764 C C . VAL A 1 95 ? 7.043 -6.243 -18.263 1.00 92.19 95 VAL A C 1
ATOM 766 O O . VAL A 1 95 ? 6.899 -5.448 -19.183 1.00 92.19 95 VAL A O 1
ATOM 769 N N . CYS A 1 96 ? 8.110 -6.231 -17.472 1.00 92.94 96 CYS A N 1
ATOM 770 C CA . CYS A 1 96 ? 9.186 -5.249 -17.576 1.00 92.94 96 CYS A CA 1
ATOM 771 C C . CYS A 1 96 ? 10.446 -5.849 -18.201 1.00 92.94 96 CYS A C 1
ATOM 773 O O . CYS A 1 96 ? 10.811 -6.998 -17.917 1.00 92.94 96 CYS A O 1
ATOM 775 N N . PHE A 1 97 ? 11.133 -5.039 -19.005 1.00 91.56 97 PHE A N 1
ATOM 776 C CA . PHE A 1 97 ? 12.368 -5.421 -19.684 1.00 91.56 97 PHE A CA 1
ATOM 777 C C . PHE A 1 97 ? 13.598 -4.884 -18.947 1.00 91.56 97 PHE A C 1
ATOM 779 O O . PHE A 1 97 ? 13.592 -3.759 -18.440 1.00 91.56 97 PHE A O 1
ATOM 786 N N . ASP A 1 98 ? 14.647 -5.703 -18.889 1.00 90.31 98 ASP A N 1
ATOM 787 C CA . ASP A 1 98 ? 15.971 -5.300 -18.402 1.00 90.31 98 ASP A CA 1
ATOM 788 C C . ASP A 1 98 ? 16.687 -4.460 -19.480 1.00 90.31 98 ASP A C 1
ATOM 790 O O . ASP A 1 98 ? 16.384 -4.603 -20.669 1.00 90.31 98 ASP A O 1
ATOM 794 N N . GLY A 1 99 ? 17.636 -3.597 -19.092 1.00 89.56 99 GLY A N 1
ATOM 795 C CA . GLY A 1 99 ? 18.320 -2.692 -20.031 1.00 89.56 99 GLY A CA 1
ATOM 796 C C . GLY A 1 99 ? 18.971 -3.416 -21.211 1.00 89.56 99 GLY A C 1
ATOM 797 O O . GLY A 1 99 ? 18.852 -2.990 -22.356 1.00 89.56 99 GLY A O 1
ATOM 798 N N . ASN A 1 100 ? 19.531 -4.601 -20.967 1.00 89.12 100 ASN A N 1
ATOM 799 C CA . ASN A 1 100 ? 20.145 -5.440 -22.000 1.00 89.12 100 ASN A CA 1
ATOM 800 C C . ASN A 1 100 ? 19.170 -6.012 -23.054 1.00 89.12 100 ASN A C 1
ATOM 802 O O . ASN A 1 100 ? 19.606 -6.711 -23.972 1.00 89.12 100 ASN A O 1
ATOM 806 N N . LYS A 1 101 ? 17.858 -5.773 -22.916 1.00 90.50 101 LYS A N 1
ATOM 807 C CA . LYS A 1 101 ? 16.811 -6.169 -23.875 1.00 90.50 101 LYS A CA 1
ATOM 808 C C . LYS A 1 101 ? 16.307 -5.027 -24.743 1.00 90.50 101 LYS A C 1
ATOM 810 O O . LYS A 1 101 ? 15.434 -5.250 -25.580 1.00 90.50 101 LYS A O 1
ATOM 815 N N . LEU A 1 102 ? 16.835 -3.824 -24.554 1.00 91.19 102 LEU A N 1
ATOM 816 C CA . LEU A 1 102 ? 16.554 -2.704 -25.434 1.00 91.19 102 LEU A CA 1
ATOM 817 C C . LEU A 1 102 ? 17.197 -2.936 -26.814 1.00 91.19 102 LEU A C 1
ATOM 819 O O . LEU A 1 102 ? 18.234 -3.589 -26.945 1.00 91.19 102 LEU A O 1
ATOM 823 N N . ASN A 1 103 ? 16.564 -2.412 -27.861 1.00 91.94 103 ASN A N 1
ATOM 824 C CA . ASN A 1 103 ? 17.064 -2.504 -29.222 1.00 91.94 103 ASN A CA 1
ATOM 825 C C . ASN A 1 103 ? 18.151 -1.451 -29.467 1.00 91.94 103 ASN A C 1
ATOM 827 O O . ASN A 1 103 ? 17.854 -0.289 -29.731 1.00 91.94 103 ASN A O 1
ATOM 831 N N . TYR A 1 104 ? 19.408 -1.882 -29.426 1.00 90.38 104 TYR A N 1
ATOM 832 C CA . TYR A 1 104 ? 20.582 -1.046 -29.681 1.00 90.38 104 TYR A CA 1
ATOM 833 C C . TYR A 1 104 ? 21.071 -1.100 -31.139 1.00 90.38 104 TYR A C 1
ATOM 835 O O . TYR A 1 104 ? 22.239 -0.822 -31.405 1.00 90.38 104 TYR A O 1
ATOM 843 N N . SER A 1 105 ? 20.215 -1.469 -32.102 1.00 88.50 105 SER A N 1
ATOM 844 C CA . SER A 1 105 ? 20.581 -1.458 -33.524 1.00 88.50 105 SER A CA 1
ATOM 845 C C . SER A 1 105 ? 21.025 -0.052 -33.952 1.00 88.50 105 SER A C 1
ATOM 847 O O . SER A 1 105 ? 20.222 0.880 -33.924 1.00 88.50 105 SER A O 1
ATOM 849 N N . GLY A 1 106 ? 22.293 0.102 -34.340 1.00 84.50 106 GLY A N 1
ATOM 850 C CA . GLY A 1 106 ? 22.867 1.397 -34.732 1.00 84.50 106 GLY A CA 1
ATOM 851 C C . GLY A 1 106 ? 23.412 2.247 -33.577 1.00 84.50 106 GLY A C 1
ATOM 852 O O . GLY A 1 106 ? 23.657 3.432 -33.779 1.00 84.50 106 GLY A O 1
ATOM 853 N N . VAL A 1 107 ? 23.598 1.666 -32.386 1.00 85.94 107 VAL A N 1
ATOM 854 C CA . VAL A 1 107 ? 24.242 2.308 -31.228 1.00 85.94 107 VAL A CA 1
ATOM 855 C C . VAL A 1 107 ? 25.624 1.690 -31.006 1.00 85.94 107 VAL A C 1
ATOM 857 O O . VAL A 1 107 ? 25.771 0.469 -31.040 1.00 85.94 107 VAL A O 1
ATOM 860 N N . ASN A 1 108 ? 26.636 2.521 -30.753 1.00 87.31 108 ASN A N 1
ATOM 861 C CA . ASN A 1 108 ? 28.004 2.057 -30.505 1.00 87.31 108 ASN A CA 1
ATOM 862 C C . ASN A 1 108 ? 28.112 1.305 -29.164 1.00 87.31 108 ASN A C 1
ATOM 864 O O . ASN A 1 108 ? 27.411 1.633 -28.209 1.00 87.31 108 ASN A O 1
ATOM 868 N N . ASP A 1 109 ? 29.052 0.363 -29.033 1.00 85.31 109 ASP A N 1
ATOM 869 C CA . ASP A 1 109 ? 29.191 -0.471 -27.822 1.00 85.31 109 ASP A CA 1
ATOM 870 C C . ASP A 1 109 ? 29.404 0.331 -26.526 1.00 85.31 109 ASP A C 1
ATOM 872 O O . ASP A 1 109 ? 28.899 -0.037 -25.462 1.00 85.31 109 ASP A O 1
ATOM 876 N N . LEU A 1 110 ? 30.139 1.443 -26.603 1.00 81.56 110 LEU A N 1
ATOM 877 C CA . LEU A 1 110 ? 30.357 2.346 -25.467 1.00 81.56 110 LEU A CA 1
ATOM 878 C C . LEU A 1 110 ? 29.064 3.054 -25.043 1.00 81.56 110 LEU A C 1
ATOM 880 O O . LEU A 1 110 ? 28.751 3.122 -23.855 1.00 81.56 110 LEU A O 1
ATOM 884 N N . GLU A 1 111 ? 28.294 3.538 -26.016 1.00 83.06 111 GLU A N 1
ATOM 885 C CA . GLU A 1 111 ? 27.015 4.210 -25.789 1.00 83.06 111 GLU A CA 1
ATOM 886 C C . GLU A 1 111 ? 25.961 3.222 -25.271 1.00 83.06 111 GLU A C 1
ATOM 888 O O . GLU A 1 111 ? 25.219 3.532 -24.340 1.00 83.06 111 GLU A O 1
ATOM 893 N N . LYS A 1 112 ? 25.962 1.987 -25.785 1.00 87.31 112 LYS A N 1
ATOM 894 C CA . LYS A 1 112 ? 25.135 0.890 -25.280 1.00 87.31 112 LYS A CA 1
ATOM 895 C C . LYS A 1 112 ? 25.389 0.635 -23.793 1.00 87.31 112 LYS A C 1
ATOM 897 O O . LYS A 1 112 ? 24.441 0.661 -23.011 1.00 87.31 112 LYS A O 1
ATOM 902 N N . LYS A 1 113 ? 26.651 0.440 -23.386 1.00 85.06 113 LYS A N 1
ATOM 903 C CA . LYS A 1 113 ? 27.012 0.224 -21.970 1.00 85.06 113 LYS A CA 1
ATOM 904 C C . LYS A 1 113 ? 26.567 1.388 -21.085 1.00 85.06 113 LYS A C 1
ATOM 906 O O . LYS A 1 113 ? 26.111 1.178 -19.962 1.00 85.06 113 LYS A O 1
ATOM 911 N N . PHE A 1 114 ? 26.682 2.613 -21.589 1.00 83.94 114 PHE A N 1
ATOM 912 C CA . PHE A 1 114 ? 26.227 3.806 -20.885 1.00 83.94 114 PHE A CA 1
ATOM 913 C C . PHE A 1 114 ? 24.700 3.830 -20.713 1.00 83.94 114 PHE A C 1
ATOM 915 O O . PHE A 1 114 ? 24.204 4.050 -19.607 1.00 83.94 114 PHE A O 1
ATOM 922 N N . TYR A 1 115 ? 23.944 3.532 -21.771 1.00 88.12 115 TYR A N 1
ATOM 923 C CA . TYR A 1 115 ? 22.487 3.442 -21.704 1.00 88.12 115 TYR A CA 1
ATOM 924 C C . TYR A 1 115 ? 21.997 2.332 -20.780 1.00 88.12 115 TYR A C 1
ATOM 926 O O . TYR A 1 115 ? 21.062 2.578 -20.022 1.00 88.12 115 TYR A O 1
ATOM 934 N N . GLU A 1 116 ? 22.623 1.154 -20.795 1.00 89.31 116 GLU A N 1
ATOM 935 C CA . GLU A 1 116 ? 22.303 0.067 -19.862 1.00 89.31 116 GLU A CA 1
ATOM 936 C C . GLU A 1 116 ? 22.500 0.524 -18.406 1.00 89.31 116 GLU A C 1
ATOM 938 O O . GLU A 1 116 ? 21.579 0.397 -17.598 1.00 89.31 116 GLU A O 1
ATOM 943 N N . LYS A 1 117 ? 23.631 1.176 -18.084 1.00 86.56 117 LYS A N 1
ATOM 944 C CA . LYS A 1 117 ? 23.899 1.715 -16.736 1.00 86.56 117 LYS A CA 1
ATOM 945 C C . LYS A 1 117 ? 22.876 2.769 -16.291 1.00 86.56 117 LYS A C 1
ATOM 947 O O . LYS A 1 117 ? 22.450 2.738 -15.137 1.00 86.56 117 LYS A O 1
ATOM 952 N N . ILE A 1 118 ? 22.448 3.681 -17.173 1.00 87.94 118 ILE A N 1
ATOM 953 C CA . ILE A 1 118 ? 21.427 4.701 -16.847 1.00 87.94 118 ILE A CA 1
ATOM 954 C C . ILE A 1 118 ? 20.033 4.085 -16.708 1.00 87.94 118 ILE A C 1
ATOM 956 O O . ILE A 1 118 ? 19.273 4.465 -15.811 1.00 87.94 118 ILE A O 1
ATOM 960 N N . TYR A 1 119 ? 19.674 3.169 -17.605 1.00 90.88 119 TYR A N 1
ATOM 961 C CA . TYR A 1 119 ? 18.367 2.523 -17.607 1.00 90.88 119 TYR A CA 1
ATOM 962 C C . TYR A 1 119 ? 18.189 1.666 -16.352 1.00 90.88 119 TYR A C 1
ATOM 964 O O . TYR A 1 119 ? 17.242 1.870 -15.589 1.00 90.88 119 TYR A O 1
ATOM 972 N N . ASP A 1 120 ? 19.147 0.776 -16.086 1.00 88.06 120 ASP A N 1
ATOM 973 C CA . ASP A 1 120 ? 19.144 -0.080 -14.902 1.00 88.06 120 ASP A CA 1
ATOM 974 C C . ASP A 1 120 ? 19.576 0.677 -13.643 1.00 88.06 120 ASP A C 1
ATOM 976 O O . ASP A 1 120 ? 19.490 0.111 -12.557 1.00 88.06 120 ASP A O 1
ATOM 980 N N . TRP A 1 121 ? 20.007 1.942 -13.776 1.00 84.69 121 TRP A N 1
ATOM 981 C CA . TRP A 1 121 ? 20.447 2.870 -12.727 1.00 84.69 121 TRP A CA 1
ATOM 982 C C . TRP A 1 121 ? 21.354 2.179 -11.710 1.00 84.69 121 TRP A C 1
ATOM 984 O O . TRP A 1 121 ? 21.015 1.991 -10.537 1.00 84.69 121 TRP A O 1
ATOM 994 N N . GLN A 1 122 ? 22.508 1.765 -12.227 1.00 77.69 122 GLN A N 1
ATOM 995 C CA . GLN A 1 122 ? 23.612 1.142 -11.509 1.00 77.69 122 GLN A CA 1
ATOM 996 C C . GLN A 1 122 ? 24.813 2.094 -11.534 1.00 77.69 122 GLN A C 1
ATOM 998 O O . GLN A 1 122 ? 25.399 2.329 -12.587 1.00 77.69 122 GLN A O 1
ATOM 1003 N N . TRP A 1 123 ? 25.184 2.632 -10.370 1.00 69.00 123 TRP A N 1
ATOM 1004 C CA . TRP A 1 123 ? 26.253 3.637 -10.226 1.00 69.00 123 TRP A CA 1
ATOM 1005 C C . TRP A 1 123 ? 27.464 3.112 -9.433 1.00 69.00 123 TRP A C 1
ATOM 1007 O O . TRP A 1 123 ? 28.179 3.887 -8.814 1.00 69.00 123 TRP A O 1
ATOM 1017 N N . GLY A 1 124 ? 27.667 1.789 -9.403 1.00 60.00 124 GLY A N 1
ATOM 1018 C CA . GLY A 1 124 ? 28.698 1.133 -8.580 1.00 60.00 124 GLY A CA 1
ATOM 1019 C C . GLY A 1 124 ? 30.124 1.168 -9.143 1.00 60.00 124 GLY A C 1
ATOM 1020 O O . GLY A 1 124 ? 31.052 0.788 -8.442 1.00 60.00 124 GLY A O 1
ATOM 1021 N N . GLU A 1 125 ? 30.307 1.624 -10.381 1.00 60.28 125 GLU A N 1
ATOM 1022 C CA . GLU A 1 125 ? 31.620 1.827 -11.000 1.00 60.28 125 GLU A CA 1
ATOM 1023 C C . GLU A 1 125 ? 31.706 3.273 -11.480 1.00 60.28 125 GLU A C 1
ATOM 1025 O O . GLU A 1 125 ? 30.773 3.750 -12.137 1.00 60.28 125 GLU A O 1
ATOM 1030 N N . GLU A 1 126 ? 32.816 3.952 -11.181 1.00 56.78 126 GLU A N 1
ATOM 1031 C CA . GLU A 1 126 ? 33.087 5.287 -11.709 1.00 56.78 126 GLU A CA 1
ATOM 1032 C C . GLU A 1 126 ? 32.984 5.263 -13.239 1.00 56.78 126 GLU A C 1
ATOM 1034 O O . GLU A 1 126 ? 33.533 4.397 -13.928 1.00 56.78 126 GLU A O 1
ATOM 1039 N N . ILE A 1 127 ? 32.217 6.201 -13.793 1.00 57.78 127 ILE A N 1
ATOM 1040 C CA . ILE A 1 127 ? 32.176 6.408 -15.235 1.00 57.78 127 ILE A CA 1
ATOM 1041 C C . ILE A 1 127 ? 33.518 7.043 -15.582 1.00 57.78 127 ILE A C 1
ATOM 1043 O O . ILE A 1 127 ? 33.704 8.229 -15.339 1.00 57.78 127 ILE A O 1
ATOM 1047 N N . ASN A 1 128 ? 34.464 6.256 -16.103 1.00 57.44 128 ASN A N 1
ATOM 1048 C CA . ASN A 1 128 ? 35.751 6.785 -16.555 1.00 57.44 128 ASN A CA 1
ATOM 1049 C C . ASN A 1 128 ? 35.526 8.030 -17.433 1.00 57.44 128 ASN A C 1
ATOM 1051 O O . ASN A 1 128 ? 34.734 7.983 -18.377 1.00 57.44 128 ASN A O 1
ATOM 1055 N N . ASN A 1 129 ? 36.253 9.115 -17.153 1.00 54.12 129 ASN A N 1
ATOM 1056 C CA . ASN A 1 129 ? 36.114 10.428 -17.807 1.00 54.12 129 ASN A CA 1
ATOM 1057 C C . ASN A 1 129 ? 36.229 10.384 -19.350 1.00 54.12 129 ASN A C 1
ATOM 1059 O O . ASN A 1 129 ? 35.789 11.298 -20.042 1.00 54.12 129 ASN A O 1
ATOM 1063 N N . THR A 1 130 ? 36.775 9.307 -19.925 1.00 54.28 130 THR A N 1
ATOM 1064 C CA . THR A 1 130 ? 36.787 9.042 -21.375 1.00 54.28 130 THR A CA 1
ATOM 1065 C C . THR A 1 130 ? 35.396 8.798 -21.972 1.00 54.28 130 THR A C 1
ATOM 1067 O O . THR A 1 130 ? 35.165 9.107 -23.141 1.00 54.28 130 THR A O 1
ATOM 1070 N N . ILE A 1 131 ? 34.444 8.289 -21.187 1.00 55.00 131 ILE A N 1
ATOM 1071 C CA . ILE A 1 131 ? 33.050 8.080 -21.609 1.00 55.00 131 ILE A CA 1
ATOM 1072 C C . ILE A 1 131 ? 32.332 9.435 -21.714 1.00 55.00 131 ILE A C 1
ATOM 1074 O O . ILE A 1 131 ? 31.559 9.650 -22.645 1.00 55.00 131 ILE A O 1
ATOM 1078 N N . GLU A 1 132 ? 32.664 10.388 -20.839 1.00 51.06 132 GLU A N 1
ATOM 1079 C CA . GLU A 1 132 ? 32.056 11.723 -20.772 1.00 51.06 132 GLU A CA 1
ATOM 1080 C C . GLU A 1 132 ? 32.252 12.553 -22.056 1.00 51.06 132 GLU A C 1
ATOM 1082 O O . GLU A 1 132 ? 31.366 13.304 -22.464 1.00 51.06 132 GLU A O 1
ATOM 1087 N N . GLY A 1 133 ? 33.382 12.356 -22.748 1.00 54.59 133 GLY A N 1
ATOM 1088 C CA . GLY A 1 133 ? 33.696 13.022 -24.017 1.00 54.59 133 GLY A CA 1
ATOM 1089 C C . GLY A 1 133 ? 32.973 12.461 -25.248 1.00 54.59 133 GLY A C 1
ATOM 1090 O O . GLY A 1 133 ? 32.900 13.148 -26.264 1.00 54.59 133 GLY A O 1
ATOM 1091 N N . THR A 1 134 ? 32.423 11.243 -25.164 1.00 54.28 134 THR A N 1
ATOM 1092 C CA . THR A 1 134 ? 31.772 10.547 -26.297 1.00 54.28 134 THR A CA 1
ATOM 1093 C C . THR A 1 134 ? 30.244 10.615 -26.222 1.00 54.28 134 THR A C 1
ATOM 1095 O O . THR A 1 134 ? 29.555 10.331 -27.200 1.00 54.28 134 THR A O 1
ATOM 1098 N N . ILE A 1 135 ? 29.695 10.999 -25.065 1.00 58.91 135 ILE A N 1
ATOM 1099 C CA . ILE A 1 135 ? 28.252 11.152 -24.876 1.00 58.91 135 ILE A CA 1
ATOM 1100 C C . ILE A 1 135 ? 27.792 12.398 -25.642 1.00 58.91 135 ILE A C 1
ATOM 1102 O O . ILE A 1 135 ? 28.317 13.494 -25.410 1.00 58.91 135 ILE A O 1
ATOM 1106 N N . PRO A 1 136 ? 26.781 12.291 -26.517 1.00 55.44 136 PRO A N 1
ATOM 1107 C CA . PRO A 1 136 ? 26.207 13.464 -27.151 1.00 55.44 136 PRO A CA 1
ATOM 1108 C C . PRO A 1 136 ? 25.641 14.401 -26.073 1.00 55.44 136 PRO A C 1
ATOM 1110 O O . PRO A 1 136 ? 24.604 14.126 -25.470 1.00 55.44 136 PRO A O 1
ATOM 1113 N N . LYS A 1 137 ? 26.288 15.556 -25.855 1.00 55.66 137 LYS A N 1
ATOM 1114 C CA . LYS A 1 137 ? 25.815 16.638 -24.958 1.00 55.66 137 LYS A CA 1
ATOM 1115 C C . LYS A 1 137 ? 24.410 17.159 -25.324 1.00 55.66 137 LYS A C 1
ATOM 1117 O O . LYS A 1 137 ? 23.808 17.943 -24.594 1.00 55.66 137 LYS A O 1
ATOM 1122 N N . THR A 1 138 ? 23.896 16.742 -26.477 1.00 53.81 138 THR A N 1
ATOM 1123 C CA . THR A 1 138 ? 22.576 17.027 -27.042 1.00 53.81 138 THR A CA 1
ATOM 1124 C C . THR A 1 138 ? 21.456 16.131 -26.508 1.00 53.81 138 THR A C 1
ATOM 1126 O O . THR A 1 138 ? 20.288 16.495 -26.653 1.00 53.81 138 THR A O 1
ATOM 1129 N N . VAL A 1 139 ? 21.756 15.000 -25.860 1.00 59.59 139 VAL A N 1
ATOM 1130 C CA . VAL A 1 139 ? 20.726 14.112 -25.304 1.00 59.59 139 VAL A CA 1
ATOM 1131 C C . VAL A 1 139 ? 20.200 14.677 -23.985 1.00 59.59 139 VAL A C 1
ATOM 1133 O O . VAL A 1 139 ? 20.786 14.503 -22.921 1.00 59.59 139 VAL A O 1
ATOM 1136 N N . LYS A 1 140 ? 19.060 15.370 -24.055 1.00 64.94 140 LYS A N 1
ATOM 1137 C CA . LYS A 1 140 ? 18.383 15.929 -22.872 1.00 64.94 140 LYS A CA 1
ATOM 1138 C C . LYS A 1 140 ? 17.254 15.045 -22.335 1.00 64.94 140 LYS A C 1
ATOM 1140 O O . LYS A 1 140 ? 16.855 15.223 -21.189 1.00 64.94 140 LYS A O 1
ATOM 1145 N N . ASN A 1 141 ? 16.735 14.101 -23.132 1.00 83.38 141 ASN A N 1
ATOM 1146 C CA . ASN A 1 141 ? 15.514 13.361 -22.796 1.00 83.38 141 ASN A CA 1
ATOM 1147 C C . ASN A 1 141 ? 15.678 11.832 -22.861 1.00 83.38 141 ASN A C 1
ATOM 1149 O O . ASN A 1 141 ? 15.222 11.165 -23.790 1.00 83.38 141 ASN A O 1
ATOM 1153 N N . TYR A 1 142 ? 16.289 11.261 -21.821 1.00 86.19 142 TYR A N 1
ATOM 1154 C CA . TYR A 1 142 ? 16.439 9.807 -21.672 1.00 86.19 142 TYR A CA 1
ATOM 1155 C C . TYR A 1 142 ? 15.104 9.048 -21.680 1.00 86.19 142 TYR A C 1
ATOM 1157 O O . TYR A 1 142 ? 15.055 7.900 -22.110 1.00 86.19 142 TYR A O 1
ATOM 1165 N N . ARG A 1 143 ? 14.003 9.684 -21.256 1.00 88.50 143 ARG A N 1
ATOM 1166 C CA . ARG A 1 143 ? 12.670 9.066 -21.240 1.00 88.50 143 ARG A CA 1
ATOM 1167 C C . ARG A 1 143 ? 12.219 8.661 -22.643 1.00 88.50 143 ARG A C 1
ATOM 1169 O O . ARG A 1 143 ? 11.760 7.540 -22.834 1.00 88.50 143 ARG A O 1
ATOM 1176 N N . GLU A 1 144 ? 12.348 9.566 -23.609 1.00 88.50 144 GLU A N 1
ATOM 1177 C CA . GLU A 1 144 ? 11.977 9.316 -25.009 1.00 88.50 144 GLU A CA 1
ATOM 1178 C C . GLU A 1 144 ? 12.923 8.321 -25.675 1.00 88.50 144 GLU A C 1
ATOM 1180 O O . GLU A 1 144 ? 12.474 7.434 -26.401 1.00 88.50 144 GLU A O 1
ATOM 1185 N N . ILE A 1 145 ? 14.221 8.418 -25.376 1.00 89.50 145 ILE A N 1
ATOM 1186 C CA . ILE A 1 145 ? 15.222 7.485 -25.899 1.00 89.50 145 ILE A CA 1
ATOM 1187 C C . ILE A 1 145 ? 14.903 6.068 -25.454 1.00 89.50 145 ILE A C 1
ATOM 1189 O O . ILE A 1 145 ? 14.754 5.189 -26.298 1.00 89.50 145 ILE A O 1
ATOM 1193 N N . PHE A 1 146 ? 14.731 5.838 -24.153 1.00 92.50 146 PHE A N 1
ATOM 1194 C CA . PHE A 1 146 ? 14.406 4.504 -23.669 1.00 92.50 146 PHE A CA 1
ATOM 1195 C C . PHE A 1 146 ? 13.041 4.044 -24.181 1.00 92.50 146 PHE A C 1
ATOM 1197 O O . PHE A 1 146 ? 12.919 2.886 -24.568 1.00 92.50 146 PHE A O 1
ATOM 1204 N N . ALA A 1 147 ? 12.036 4.927 -24.271 1.00 91.31 147 ALA A N 1
ATOM 1205 C CA . ALA A 1 147 ? 10.726 4.584 -24.837 1.00 91.31 147 ALA A CA 1
ATOM 1206 C C . ALA A 1 147 ? 10.814 4.072 -26.285 1.00 91.31 147 ALA A C 1
ATOM 1208 O O . ALA A 1 147 ? 10.058 3.170 -26.658 1.00 91.31 147 ALA A O 1
ATOM 1209 N N . ARG A 1 148 ? 11.747 4.625 -27.072 1.00 90.94 148 ARG A N 1
ATOM 1210 C CA . ARG A 1 148 ? 12.038 4.209 -28.448 1.00 90.94 148 ARG A CA 1
ATOM 1211 C C . ARG A 1 148 ? 12.871 2.930 -28.517 1.00 90.94 148 ARG A C 1
ATOM 1213 O O . ARG A 1 148 ? 12.594 2.085 -29.356 1.00 90.94 148 ARG A O 1
ATOM 1220 N N . LEU A 1 149 ? 13.895 2.796 -27.673 1.00 92.25 149 LEU A N 1
ATOM 1221 C CA . LEU A 1 149 ? 14.756 1.607 -27.656 1.00 92.25 149 LEU A CA 1
ATOM 1222 C C . LEU A 1 149 ? 14.026 0.382 -27.082 1.00 92.25 149 LEU A C 1
ATOM 1224 O O . LEU A 1 149 ? 14.383 -0.750 -27.393 1.00 92.25 149 LEU A O 1
ATOM 1228 N N . ALA A 1 150 ? 13.015 0.581 -26.236 1.00 92.50 150 ALA A N 1
ATOM 1229 C CA . ALA A 1 150 ? 12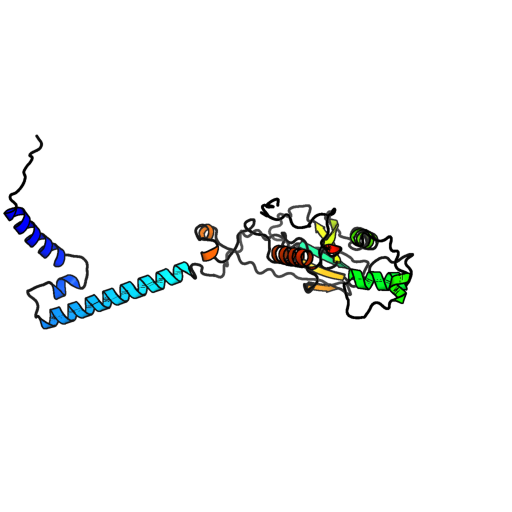.241 -0.512 -25.671 1.00 92.50 150 ALA A CA 1
ATOM 1230 C C . ALA A 1 150 ? 11.364 -1.192 -26.727 1.00 92.50 150 ALA A C 1
ATOM 1232 O O . ALA A 1 150 ? 10.704 -0.496 -27.509 1.00 92.50 150 ALA A O 1
ATOM 1233 N N . PRO A 1 151 ? 11.293 -2.533 -26.710 1.00 89.88 151 PRO A N 1
ATOM 1234 C CA . PRO A 1 151 ? 10.525 -3.273 -27.694 1.00 89.88 151 PRO A CA 1
ATOM 1235 C C . PRO A 1 151 ? 9.031 -2.953 -27.581 1.00 89.88 151 PRO A C 1
ATOM 1237 O O . PRO A 1 151 ? 8.526 -2.568 -26.519 1.00 89.88 151 PRO A O 1
ATOM 1240 N N . ASP A 1 152 ? 8.316 -3.099 -28.691 1.00 89.44 152 ASP A N 1
ATOM 1241 C CA . ASP A 1 152 ? 6.872 -2.904 -28.708 1.00 89.44 152 ASP A CA 1
ATOM 1242 C C . ASP A 1 152 ? 6.151 -4.092 -28.079 1.00 89.44 152 ASP A C 1
ATOM 1244 O O . ASP A 1 152 ? 6.486 -5.253 -28.314 1.00 89.44 152 ASP A O 1
ATOM 1248 N N . CYS A 1 153 ? 5.141 -3.791 -27.265 1.00 89.62 153 CYS A N 1
ATOM 1249 C CA . CYS A 1 153 ? 4.445 -4.804 -26.482 1.00 89.62 153 CYS A CA 1
ATOM 1250 C C . CYS A 1 153 ? 3.733 -5.834 -27.356 1.00 89.62 153 CYS A C 1
ATOM 1252 O O . CYS A 1 153 ? 3.802 -7.014 -27.039 1.00 89.62 153 CYS A O 1
ATOM 1254 N N . ASP A 1 154 ? 3.146 -5.407 -28.475 1.00 84.00 154 ASP A N 1
ATOM 1255 C CA . ASP A 1 154 ? 2.457 -6.295 -29.420 1.00 84.00 154 ASP A CA 1
ATOM 1256 C C . ASP A 1 154 ? 3.434 -7.233 -30.156 1.00 84.00 154 ASP A C 1
ATOM 1258 O O . ASP A 1 154 ? 3.069 -8.340 -30.540 1.00 84.00 154 ASP A O 1
ATOM 1262 N N . ALA A 1 155 ? 4.692 -6.810 -30.334 1.00 79.94 155 ALA A N 1
ATOM 1263 C CA . ALA A 1 155 ? 5.725 -7.624 -30.972 1.00 79.94 155 ALA A CA 1
ATOM 1264 C C . ALA A 1 155 ? 6.317 -8.667 -30.014 1.00 79.94 155 ALA A C 1
ATOM 1266 O O . ALA A 1 155 ? 6.764 -9.730 -30.442 1.00 79.94 155 ALA A O 1
ATOM 1267 N N . VAL A 1 156 ? 6.348 -8.358 -28.714 1.00 81.50 156 VAL A N 1
ATOM 1268 C CA . VAL A 1 156 ? 6.929 -9.250 -27.708 1.00 81.50 156 VAL A CA 1
ATOM 1269 C C . VAL A 1 156 ? 5.887 -10.167 -27.107 1.00 81.50 156 VAL A C 1
ATOM 1271 O O . VAL A 1 156 ? 6.183 -11.340 -26.950 1.00 81.50 156 VAL A O 1
ATOM 1274 N N . LEU A 1 157 ? 4.710 -9.651 -26.764 1.00 81.06 157 LEU A N 1
ATOM 1275 C CA . LEU A 1 157 ? 3.663 -10.358 -26.037 1.00 81.06 157 LEU A CA 1
ATOM 1276 C C . LEU A 1 157 ? 2.470 -10.563 -26.963 1.00 81.06 157 LEU A C 1
ATOM 1278 O O . LEU A 1 157 ? 1.661 -9.663 -27.172 1.00 81.06 157 LEU A O 1
ATOM 1282 N N . THR A 1 158 ? 2.358 -11.771 -27.502 1.00 75.44 158 THR A N 1
ATOM 1283 C CA . THR A 1 158 ? 1.218 -12.163 -28.337 1.00 75.44 158 THR A CA 1
ATOM 1284 C C . THR A 1 158 ? 0.187 -12.883 -27.480 1.00 75.44 158 THR A C 1
ATOM 1286 O O . THR A 1 158 ? 0.523 -13.824 -26.759 1.00 75.44 158 THR A O 1
ATOM 1289 N N . MET A 1 159 ? -1.062 -12.419 -27.533 1.00 72.75 159 MET A N 1
ATOM 1290 C CA . MET A 1 159 ? -2.182 -12.950 -26.758 1.00 72.75 159 MET A CA 1
ATOM 1291 C C . MET A 1 159 ? -3.330 -13.337 -27.695 1.00 72.75 159 MET A C 1
ATOM 1293 O O . MET A 1 159 ? -3.520 -12.723 -28.739 1.00 72.75 159 MET A O 1
ATOM 1297 N N . PHE A 1 160 ? -4.086 -14.370 -27.323 1.00 65.94 160 PHE A N 1
ATOM 1298 C CA . PHE A 1 160 ? -5.187 -14.908 -28.135 1.00 65.94 160 PHE A CA 1
ATOM 1299 C C . PHE A 1 160 ? -6.520 -14.145 -27.982 1.00 65.94 160 PHE A C 1
ATOM 1301 O O . PHE A 1 160 ? -7.487 -14.466 -28.664 1.00 65.94 160 PHE A O 1
ATOM 1308 N N . LEU A 1 161 ? -6.590 -13.160 -27.083 1.00 65.12 161 LEU A N 1
ATOM 1309 C CA . LEU A 1 161 ? -7.798 -12.400 -26.736 1.00 65.12 161 LEU A CA 1
ATOM 1310 C C . LEU A 1 161 ? -7.709 -10.953 -27.265 1.00 65.12 161 LEU A C 1
ATOM 1312 O O . LEU A 1 161 ? -6.602 -10.500 -27.551 1.00 65.12 161 LEU A O 1
ATOM 1316 N N . PRO A 1 162 ? -8.831 -10.204 -27.375 1.00 59.88 162 PRO A N 1
ATOM 1317 C CA . PRO A 1 162 ? -8.831 -8.808 -27.845 1.00 59.88 162 PRO A CA 1
ATOM 1318 C C . PRO A 1 162 ? -8.108 -7.826 -26.903 1.00 59.88 162 PRO A C 1
ATOM 1320 O O . PRO A 1 162 ? -8.007 -6.637 -27.205 1.00 59.88 162 PRO A O 1
ATOM 1323 N N . ASP A 1 163 ? -7.622 -8.305 -25.759 1.00 66.44 163 ASP A N 1
ATOM 1324 C CA . ASP A 1 163 ? -6.916 -7.506 -24.772 1.00 66.44 163 ASP A CA 1
ATOM 1325 C C . ASP A 1 163 ? -5.481 -7.192 -25.207 1.00 66.44 163 ASP A C 1
ATOM 1327 O O . ASP A 1 163 ? -4.767 -8.014 -25.784 1.00 66.44 163 ASP A O 1
ATOM 1331 N N . LYS A 1 164 ? -5.051 -5.964 -24.904 1.00 79.00 164 LYS A N 1
ATOM 1332 C CA . LYS A 1 164 ? -3.808 -5.391 -25.416 1.00 79.00 164 LYS A CA 1
ATOM 1333 C C . LYS A 1 164 ? -2.832 -5.070 -24.291 1.00 79.00 164 LYS A C 1
ATOM 1335 O O . LYS A 1 164 ? -3.204 -4.536 -23.243 1.00 79.00 164 LYS A O 1
ATOM 1340 N N . PHE A 1 165 ? -1.552 -5.328 -24.542 1.00 85.94 165 PHE A N 1
ATOM 1341 C CA . PHE A 1 165 ? -0.471 -4.809 -23.717 1.00 85.94 165 PHE A CA 1
ATOM 1342 C C . PHE A 1 165 ? -0.052 -3.421 -24.206 1.00 85.94 165 PHE A C 1
ATOM 1344 O O . PHE A 1 165 ? 0.289 -3.233 -25.371 1.00 85.94 165 PHE A O 1
ATOM 1351 N N . VAL A 1 166 ? -0.028 -2.437 -23.308 1.00 89.25 166 VAL A N 1
ATOM 1352 C CA . VAL A 1 166 ? 0.418 -1.075 -23.628 1.00 89.25 166 VAL A CA 1
ATOM 1353 C C . VAL A 1 166 ? 1.764 -0.764 -22.994 1.00 89.25 166 VAL A C 1
ATOM 1355 O O . VAL A 1 166 ? 2.032 -1.128 -21.847 1.00 89.25 166 VAL A O 1
ATOM 1358 N N . LYS A 1 167 ? 2.615 -0.049 -23.733 1.00 91.44 167 LYS A N 1
ATOM 1359 C CA . LYS A 1 167 ? 3.919 0.399 -23.237 1.00 91.44 167 LYS A CA 1
ATOM 1360 C C . LYS A 1 167 ? 3.714 1.486 -22.182 1.00 91.44 167 LYS A C 1
ATOM 1362 O O . LYS A 1 167 ? 3.071 2.501 -22.438 1.00 91.44 167 LYS A O 1
ATOM 1367 N N . VAL A 1 168 ? 4.284 1.285 -21.002 1.00 92.12 168 VAL A N 1
ATOM 1368 C CA . VAL A 1 168 ? 4.246 2.223 -19.879 1.00 92.12 168 VAL A CA 1
ATOM 1369 C C . VAL A 1 168 ? 5.636 2.395 -19.288 1.00 92.12 168 VAL A C 1
ATOM 1371 O O . VAL A 1 168 ? 6.430 1.460 -19.206 1.00 92.12 168 VAL A O 1
ATOM 1374 N N . ILE A 1 169 ? 5.932 3.613 -18.847 1.00 91.25 169 ILE A N 1
ATOM 1375 C CA . ILE A 1 169 ? 7.174 3.919 -18.140 1.00 91.25 169 ILE A CA 1
ATOM 1376 C C . ILE A 1 169 ? 6.897 3.829 -16.649 1.00 91.25 169 ILE A C 1
ATOM 1378 O O . ILE A 1 169 ? 6.014 4.517 -16.129 1.00 91.25 169 ILE A O 1
ATOM 1382 N N . THR A 1 170 ? 7.656 2.994 -15.959 1.00 92.19 170 THR A N 1
ATOM 1383 C CA . THR A 1 170 ? 7.523 2.739 -14.525 1.00 92.19 170 THR A CA 1
ATOM 1384 C C . THR A 1 170 ? 8.879 2.942 -13.859 1.00 92.19 170 THR A C 1
ATOM 1386 O O . THR A 1 170 ? 9.896 2.951 -14.556 1.00 92.19 170 THR A O 1
ATOM 1389 N N . PRO A 1 171 ? 8.939 3.088 -12.527 1.00 90.94 171 PRO A N 1
ATOM 1390 C CA . PRO A 1 171 ? 10.224 3.131 -11.852 1.00 90.94 171 PRO A CA 1
ATOM 1391 C C . PRO A 1 171 ? 11.089 1.911 -12.174 1.00 90.94 171 PRO A C 1
ATOM 1393 O O . PRO A 1 171 ? 12.261 2.091 -12.469 1.00 90.94 171 PRO A O 1
ATOM 1396 N N . ALA A 1 172 ? 10.527 0.697 -12.200 1.00 91.62 172 ALA A N 1
ATOM 1397 C CA . ALA A 1 172 ? 11.260 -0.535 -12.515 1.00 91.62 172 ALA A CA 1
ATOM 1398 C C . ALA A 1 172 ? 11.849 -0.608 -13.939 1.00 91.62 172 ALA A C 1
ATOM 1400 O O . ALA A 1 172 ? 12.634 -1.522 -14.210 1.00 91.62 172 ALA A O 1
ATOM 1401 N N . GLY A 1 173 ? 11.460 0.306 -14.832 1.00 92.44 173 GLY A N 1
ATOM 1402 C CA . GLY A 1 173 ? 11.848 0.337 -16.236 1.00 92.44 173 GLY A CA 1
ATOM 1403 C C . GLY A 1 173 ? 10.651 0.556 -17.162 1.00 92.44 173 GLY A C 1
ATOM 1404 O O . GLY A 1 173 ? 9.549 0.925 -16.737 1.00 92.44 173 GLY A O 1
ATOM 1405 N N . ILE A 1 174 ? 10.859 0.308 -18.449 1.00 93.25 174 ILE A N 1
ATOM 1406 C CA . ILE A 1 174 ? 9.782 0.272 -19.435 1.00 93.25 174 ILE A CA 1
ATOM 1407 C C . ILE A 1 174 ? 9.132 -1.101 -19.397 1.00 93.25 174 ILE A C 1
ATOM 1409 O O . ILE A 1 174 ? 9.800 -2.137 -19.464 1.00 93.25 174 ILE A O 1
ATOM 1413 N N . CYS A 1 175 ? 7.813 -1.084 -19.267 1.00 93.50 175 CYS A N 1
ATOM 1414 C CA . CYS A 1 175 ? 7.013 -2.276 -19.090 1.00 93.50 175 CYS A CA 1
ATOM 1415 C C . CYS A 1 175 ? 5.825 -2.283 -20.043 1.00 93.50 175 CYS A C 1
ATOM 1417 O O . CYS A 1 175 ? 5.356 -1.244 -20.502 1.00 93.50 175 CYS A O 1
ATOM 1419 N N . CYS A 1 176 ? 5.307 -3.474 -20.281 1.00 92.75 176 CYS A N 1
ATOM 1420 C CA . CYS A 1 176 ? 4.045 -3.721 -20.936 1.00 92.75 176 CYS A CA 1
ATOM 1421 C C . CYS A 1 176 ? 2.981 -3.953 -19.868 1.00 92.75 176 CYS A C 1
ATOM 1423 O O . CYS A 1 176 ? 3.057 -4.926 -19.116 1.00 92.75 176 CYS A O 1
ATOM 1425 N N . LYS A 1 177 ? 2.020 -3.034 -19.777 1.00 91.50 177 LYS A N 1
ATOM 1426 C CA . LYS A 1 177 ? 0.866 -3.121 -18.885 1.00 91.50 177 LYS A CA 1
ATOM 1427 C C . LYS A 1 177 ? -0.282 -3.793 -19.617 1.00 91.50 177 LYS A C 1
ATOM 1429 O O . LYS A 1 177 ? -0.679 -3.334 -20.685 1.00 91.50 177 LYS A O 1
ATOM 1434 N N . TYR A 1 178 ? -0.829 -4.837 -19.018 1.00 86.94 178 TYR A N 1
ATOM 1435 C CA . TYR A 1 178 ? -2.048 -5.467 -19.501 1.00 86.94 178 TYR A CA 1
ATOM 1436 C C . TYR A 1 178 ? -3.257 -4.558 -19.245 1.00 86.94 178 TYR A C 1
ATOM 1438 O O . TYR A 1 178 ? -3.457 -4.102 -18.114 1.00 86.94 178 TYR A O 1
ATOM 1446 N N . ILE A 1 179 ? -4.046 -4.276 -20.284 1.00 79.69 179 ILE A N 1
ATOM 1447 C CA . ILE A 1 179 ? -5.329 -3.579 -20.160 1.00 79.69 179 ILE A CA 1
ATOM 1448 C C . ILE A 1 179 ? -6.441 -4.568 -20.474 1.00 79.69 179 ILE A C 1
ATOM 1450 O O . ILE A 1 179 ? -6.566 -5.030 -21.605 1.00 79.69 179 ILE A O 1
ATOM 1454 N N . VAL A 1 180 ? -7.263 -4.834 -19.463 1.00 71.50 180 VAL A N 1
ATOM 1455 C CA . VAL A 1 180 ? -8.520 -5.561 -19.618 1.00 71.50 180 VAL A CA 1
ATOM 1456 C C . VAL A 1 180 ? -9.536 -4.601 -20.227 1.00 71.50 180 VAL A C 1
ATOM 1458 O O . VAL A 1 180 ? -9.876 -3.589 -19.615 1.00 71.50 180 VAL A O 1
ATOM 1461 N N . THR A 1 181 ? -9.988 -4.890 -21.442 1.00 60.72 181 THR A N 1
ATOM 1462 C CA . THR A 1 181 ? -10.964 -4.049 -22.160 1.00 60.72 181 THR A CA 1
ATOM 1463 C C . THR A 1 181 ? -12.404 -4.510 -21.962 1.00 60.72 181 THR A C 1
ATOM 1465 O O . THR A 1 181 ? -13.335 -3.726 -22.137 1.00 60.72 181 THR A O 1
ATOM 1468 N N . THR A 1 182 ? -12.595 -5.758 -21.538 1.00 57.50 182 THR A N 1
ATOM 1469 C CA . THR A 1 182 ? -13.907 -6.340 -21.265 1.00 57.50 182 THR A CA 1
ATOM 1470 C C . THR A 1 182 ? -14.037 -6.624 -19.774 1.00 57.50 182 THR A C 1
ATOM 1472 O O . THR A 1 182 ? -13.203 -7.311 -19.191 1.00 57.50 182 THR A O 1
ATOM 1475 N N . VAL A 1 183 ? -15.072 -6.081 -19.124 1.00 54.84 183 VAL A N 1
ATOM 1476 C CA . VAL A 1 183 ? -15.419 -6.490 -17.757 1.00 54.84 183 VAL A CA 1
ATOM 1477 C C . VAL A 1 183 ? -15.912 -7.927 -17.861 1.00 54.84 183 VAL A C 1
ATOM 1479 O O . VAL A 1 183 ? -17.068 -8.184 -18.191 1.00 54.84 183 VAL A O 1
ATOM 1482 N N . LEU A 1 184 ? -15.000 -8.877 -17.687 1.00 55.38 184 LEU A N 1
ATOM 1483 C CA . LEU A 1 184 ? -15.315 -10.292 -17.682 1.00 55.38 184 LEU A CA 1
ATOM 1484 C C . LEU A 1 184 ? -16.064 -10.589 -16.380 1.00 55.38 184 LEU A C 1
ATOM 1486 O O . LEU A 1 184 ? -15.463 -10.955 -15.376 1.00 55.38 184 LEU A O 1
ATOM 1490 N N . GLY A 1 185 ? -17.386 -10.404 -16.397 1.00 53.72 185 GLY A N 1
ATOM 1491 C CA . GLY A 1 185 ? -18.302 -10.895 -15.368 1.00 53.72 185 GLY A CA 1
ATOM 1492 C C . GLY A 1 185 ? -18.391 -12.419 -15.426 1.00 53.72 185 GLY A C 1
ATOM 1493 O O . GLY A 1 185 ? -19.430 -12.974 -15.774 1.00 53.72 185 GLY A O 1
ATOM 1494 N N . ILE A 1 186 ? -17.273 -13.101 -15.179 1.00 55.28 186 ILE A N 1
ATOM 1495 C CA . ILE A 1 186 ? -17.171 -14.557 -15.241 1.00 55.28 186 ILE A CA 1
ATOM 1496 C C . ILE A 1 186 ? -17.241 -15.073 -13.814 1.00 55.28 186 ILE A C 1
ATOM 1498 O O . ILE A 1 186 ? -16.294 -14.900 -13.051 1.00 55.28 186 ILE A O 1
ATOM 1502 N N . LYS A 1 187 ? -18.366 -15.704 -13.468 1.00 55.44 187 LYS A N 1
ATOM 1503 C CA . LYS A 1 187 ? -18.598 -16.170 -12.101 1.00 55.44 187 LYS A CA 1
ATOM 1504 C C . LYS A 1 187 ? -17.797 -17.417 -11.714 1.00 55.44 187 LYS A C 1
ATOM 1506 O O . LYS A 1 187 ? -17.382 -17.464 -10.572 1.00 55.44 187 LYS A O 1
ATOM 1511 N N . ASP A 1 188 ? -17.477 -18.359 -12.615 1.00 52.25 188 ASP A N 1
ATOM 1512 C CA . ASP A 1 188 ? -17.029 -19.686 -12.124 1.00 52.25 188 ASP A CA 1
ATOM 1513 C C . ASP A 1 188 ? -16.027 -20.483 -12.987 1.00 52.25 188 ASP A C 1
ATOM 1515 O O . ASP A 1 188 ? -15.662 -21.598 -12.616 1.00 52.25 188 ASP A O 1
ATOM 1519 N N . ASN A 1 189 ? -15.543 -19.977 -14.130 1.00 57.22 189 ASN A N 1
ATOM 1520 C CA . ASN A 1 189 ? -14.620 -20.759 -14.972 1.00 57.22 189 ASN A CA 1
ATOM 1521 C C . ASN A 1 189 ? -13.157 -20.338 -14.739 1.00 57.22 189 ASN A C 1
ATOM 1523 O O . ASN A 1 189 ? -12.882 -19.139 -14.816 1.00 57.22 189 ASN A O 1
ATOM 1527 N N . PRO A 1 190 ? -12.198 -21.262 -14.506 1.00 59.44 190 PRO A N 1
ATOM 1528 C CA . PRO A 1 190 ? -10.785 -20.914 -14.395 1.00 59.44 190 PRO A CA 1
ATOM 1529 C C . PRO A 1 190 ? -10.300 -20.331 -15.721 1.00 59.44 190 PRO A C 1
ATOM 1531 O O . PRO A 1 190 ? -10.045 -21.043 -16.692 1.00 59.44 190 PRO A O 1
ATOM 1534 N N . TRP A 1 191 ? -10.184 -19.012 -15.760 1.00 63.66 191 TRP A N 1
ATOM 1535 C CA . TRP A 1 191 ? -9.642 -18.288 -16.891 1.00 63.66 191 TRP A CA 1
ATOM 1536 C C . TRP A 1 191 ? -8.176 -17.959 -16.619 1.00 63.66 191 TRP A C 1
ATOM 1538 O O . TRP A 1 191 ? -7.746 -17.745 -15.485 1.00 63.66 191 TRP A O 1
ATOM 1548 N N . GLY A 1 192 ? -7.380 -17.977 -17.679 1.00 67.31 192 GLY A N 1
ATOM 1549 C CA . GLY A 1 192 ? -5.953 -17.726 -17.607 1.00 67.31 192 GLY A CA 1
ATOM 1550 C C . GLY A 1 192 ? -5.516 -16.898 -18.796 1.00 67.31 192 GLY A C 1
ATOM 1551 O O . GLY A 1 192 ? -5.985 -17.093 -19.915 1.00 67.31 192 GLY A O 1
ATOM 1552 N N . ILE A 1 193 ? -4.595 -15.976 -18.548 1.00 71.81 193 ILE A N 1
ATOM 1553 C CA . ILE A 1 193 ? -3.956 -15.198 -19.602 1.00 71.81 193 ILE A CA 1
ATOM 1554 C C . ILE A 1 193 ? -2.806 -16.044 -20.144 1.00 71.81 193 ILE A C 1
ATOM 1556 O O . ILE A 1 193 ? -1.830 -16.308 -19.440 1.00 71.81 193 ILE A O 1
ATOM 1560 N N . ILE A 1 194 ? -2.934 -16.483 -21.394 1.00 76.25 194 ILE A N 1
ATOM 1561 C CA . ILE A 1 194 ? -1.873 -17.184 -22.115 1.00 76.25 194 ILE A CA 1
ATOM 1562 C C . ILE A 1 194 ? -1.265 -16.199 -23.099 1.00 76.25 194 ILE A C 1
ATOM 1564 O O . ILE A 1 194 ? -1.955 -15.678 -23.975 1.00 76.25 194 ILE A O 1
ATOM 1568 N N . PHE A 1 195 ? 0.034 -15.967 -22.956 1.00 77.38 195 PHE A N 1
ATOM 1569 C CA . PHE A 1 195 ? 0.794 -15.142 -23.877 1.00 77.38 195 PHE A CA 1
ATOM 1570 C C . PHE A 1 195 ? 2.131 -15.800 -24.200 1.00 77.38 195 PHE A C 1
ATOM 1572 O O . PHE A 1 195 ? 2.722 -16.500 -23.371 1.00 77.38 195 PHE A O 1
ATOM 1579 N N . SER A 1 196 ? 2.614 -15.579 -25.417 1.00 78.75 196 SER A N 1
ATOM 1580 C CA . SER A 1 196 ? 3.955 -15.986 -25.835 1.00 78.75 196 SER A CA 1
ATOM 1581 C C . SER A 1 196 ? 4.883 -14.780 -25.834 1.00 78.75 196 SER A C 1
ATOM 1583 O O . SER A 1 196 ? 4.472 -13.693 -26.233 1.00 78.75 196 SER A O 1
ATOM 1585 N N . SER A 1 197 ? 6.123 -14.980 -25.370 1.00 82.44 197 SER A N 1
ATOM 1586 C CA . SER A 1 197 ? 7.163 -13.950 -25.392 1.00 82.44 197 SER A CA 1
ATOM 1587 C C . SER A 1 197 ? 8.240 -14.269 -26.419 1.00 82.44 197 SER A C 1
ATOM 1589 O O . SER A 1 197 ? 8.824 -15.352 -26.374 1.00 82.44 197 SER A O 1
ATOM 1591 N N . ALA A 1 198 ? 8.562 -13.311 -27.286 1.00 81.38 198 ALA A N 1
ATOM 1592 C CA . ALA A 1 198 ? 9.713 -13.410 -28.186 1.00 81.38 198 ALA A CA 1
ATOM 1593 C C . ALA A 1 198 ? 11.056 -13.118 -27.483 1.00 81.38 198 ALA A C 1
ATOM 1595 O O . ALA A 1 198 ? 12.119 -13.471 -27.991 1.00 81.38 198 ALA A O 1
ATOM 1596 N N . ILE A 1 199 ? 11.027 -12.474 -26.307 1.00 83.06 199 ILE A N 1
ATOM 1597 C CA . ILE A 1 199 ? 12.224 -11.996 -25.600 1.00 83.06 199 ILE A CA 1
ATOM 1598 C C . ILE A 1 199 ? 12.260 -12.571 -24.182 1.00 83.06 199 ILE A C 1
ATOM 1600 O O . ILE A 1 199 ? 11.300 -12.445 -23.427 1.00 83.06 199 ILE A O 1
ATOM 1604 N N . TYR A 1 200 ? 13.395 -13.158 -23.794 1.00 84.06 200 TYR A N 1
ATOM 1605 C CA . TYR A 1 200 ? 13.678 -13.619 -22.430 1.00 84.06 200 TYR A CA 1
ATOM 1606 C C . TYR A 1 200 ? 15.085 -13.176 -21.974 1.00 84.06 200 TYR A C 1
ATOM 1608 O O . TYR A 1 200 ? 15.999 -13.105 -22.801 1.00 84.06 200 TYR A O 1
ATOM 1616 N N . PRO A 1 201 ? 15.325 -12.940 -20.670 1.00 88.81 201 PRO A N 1
ATOM 1617 C CA . PRO A 1 201 ? 14.329 -12.927 -19.607 1.00 88.81 201 PRO A CA 1
ATOM 1618 C C . PRO A 1 201 ? 13.528 -11.625 -19.539 1.00 88.81 201 PRO A C 1
ATOM 1620 O O . PRO A 1 201 ? 14.005 -10.577 -19.966 1.00 88.81 201 PRO A O 1
ATOM 1623 N N . PHE A 1 202 ? 12.350 -11.696 -18.926 1.00 88.62 202 PHE A N 1
ATOM 1624 C CA . PHE A 1 202 ? 11.572 -10.529 -18.509 1.00 88.62 202 PHE A CA 1
ATOM 1625 C C . PHE A 1 202 ? 11.091 -10.693 -17.066 1.00 88.62 202 PHE A C 1
ATOM 1627 O O . PHE A 1 202 ? 11.029 -11.805 -16.528 1.00 88.62 202 PHE A O 1
ATOM 1634 N N . ARG A 1 203 ? 10.781 -9.567 -16.425 1.00 92.19 203 ARG A N 1
ATOM 1635 C CA . ARG A 1 203 ? 10.293 -9.502 -15.046 1.00 92.19 203 ARG A CA 1
ATOM 1636 C C . ARG A 1 203 ? 8.775 -9.341 -15.043 1.00 92.19 203 ARG A C 1
ATOM 1638 O O . ARG A 1 203 ? 8.265 -8.385 -15.618 1.00 92.19 203 ARG A O 1
ATOM 1645 N N . LEU A 1 204 ? 8.072 -10.268 -14.399 1.00 91.81 204 LEU A N 1
ATOM 1646 C CA . LEU A 1 204 ? 6.626 -10.222 -14.200 1.00 91.81 204 LEU A CA 1
ATOM 1647 C C . LEU A 1 204 ? 6.312 -9.588 -12.844 1.00 91.81 204 LEU A C 1
ATOM 1649 O O . LEU A 1 204 ? 6.815 -10.043 -11.816 1.00 91.81 204 LEU A O 1
ATOM 1653 N N . TYR A 1 205 ? 5.450 -8.579 -12.843 1.00 93.19 205 TYR A N 1
ATOM 1654 C CA . TYR A 1 205 ? 4.927 -7.930 -11.647 1.00 93.19 205 TYR A CA 1
ATOM 1655 C C . TYR A 1 205 ? 3.402 -8.013 -11.634 1.00 93.19 205 TYR A C 1
ATOM 1657 O O . TYR A 1 205 ? 2.754 -7.762 -12.652 1.00 93.19 205 TYR A O 1
ATOM 1665 N N . LEU A 1 206 ? 2.848 -8.337 -10.468 1.00 91.44 206 LEU A N 1
ATOM 1666 C CA . LEU A 1 206 ? 1.418 -8.279 -10.181 1.00 91.44 206 LEU A CA 1
ATOM 1667 C C . LEU A 1 206 ? 1.201 -7.179 -9.154 1.00 91.44 206 LEU A C 1
ATOM 1669 O O . LEU A 1 206 ? 1.896 -7.140 -8.139 1.00 91.44 206 LEU A O 1
ATOM 1673 N N . MET A 1 207 ? 0.2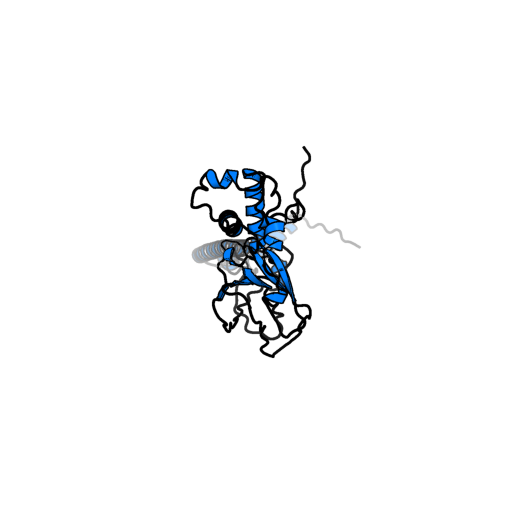88 -6.261 -9.443 1.00 89.81 207 MET A N 1
ATOM 1674 C CA . MET A 1 207 ? 0.094 -5.058 -8.638 1.00 89.81 207 MET A CA 1
ATOM 1675 C C . MET A 1 207 ? -1.377 -4.769 -8.392 1.00 89.81 207 MET A C 1
ATOM 1677 O O . MET A 1 207 ? -2.253 -5.277 -9.096 1.00 89.81 207 MET A O 1
ATOM 1681 N N . ASN A 1 208 ? -1.645 -3.910 -7.407 1.00 86.88 208 ASN A N 1
ATOM 1682 C CA . ASN A 1 208 ? -2.996 -3.434 -7.165 1.00 86.88 208 ASN A CA 1
ATOM 1683 C C . ASN A 1 208 ? -3.509 -2.672 -8.411 1.00 86.88 208 ASN A C 1
ATOM 1685 O O . ASN A 1 208 ? -2.735 -1.934 -9.028 1.00 86.88 208 ASN A O 1
ATOM 1689 N N . PRO A 1 209 ? -4.795 -2.799 -8.785 1.00 85.06 209 PRO A N 1
ATOM 1690 C CA . PRO A 1 209 ? -5.390 -2.058 -9.901 1.00 85.06 209 PRO A CA 1
ATOM 1691 C C . PRO A 1 209 ? -5.188 -0.537 -9.863 1.00 85.06 209 PRO A C 1
ATOM 1693 O O . PRO A 1 209 ? -5.169 0.117 -10.905 1.00 85.06 209 PRO A O 1
ATOM 1696 N N . SER A 1 210 ? -5.004 0.043 -8.682 1.00 84.25 210 SER A N 1
ATOM 1697 C CA . SER A 1 210 ? -4.769 1.479 -8.521 1.00 84.25 210 SER A CA 1
ATOM 1698 C C . SER A 1 210 ? -3.290 1.883 -8.590 1.00 84.25 210 SER A C 1
ATOM 1700 O O . SER A 1 210 ? -2.986 3.078 -8.588 1.00 84.25 210 SER A O 1
ATOM 1702 N N . ASP A 1 211 ? -2.350 0.936 -8.643 1.00 87.44 211 ASP A N 1
ATOM 1703 C CA . ASP A 1 211 ? -0.917 1.237 -8.683 1.00 87.44 211 ASP A CA 1
ATOM 1704 C C . ASP A 1 211 ? -0.477 1.784 -10.049 1.00 87.44 211 ASP A C 1
ATOM 1706 O O . ASP A 1 211 ? -0.910 1.336 -11.109 1.00 87.44 211 ASP A O 1
ATOM 1710 N N . VAL A 1 212 ? 0.441 2.756 -10.039 1.00 85.25 212 VAL A N 1
ATOM 1711 C CA . VAL A 1 212 ? 0.981 3.344 -11.282 1.00 85.25 212 VAL A CA 1
ATOM 1712 C C . VAL A 1 212 ? 2.043 2.473 -11.966 1.00 85.25 212 VAL A C 1
ATOM 1714 O O . VAL A 1 212 ? 2.422 2.754 -13.106 1.00 85.25 212 VAL A O 1
ATOM 1717 N N . GLY A 1 213 ? 2.559 1.458 -11.272 1.00 90.44 213 GLY A N 1
ATOM 1718 C CA . GLY A 1 213 ? 3.575 0.530 -11.765 1.00 90.44 213 GLY A CA 1
ATOM 1719 C C . GLY A 1 213 ? 4.644 0.178 -10.723 1.00 90.44 213 GLY A C 1
ATOM 1720 O O . GLY A 1 213 ? 4.715 0.808 -9.664 1.00 90.44 213 GLY A O 1
ATOM 1721 N N . PRO A 1 214 ? 5.484 -0.831 -11.012 1.00 93.19 214 PRO A N 1
ATOM 1722 C CA . PRO A 1 214 ? 6.398 -1.410 -10.036 1.00 93.19 214 PRO A CA 1
ATOM 1723 C C . PRO A 1 214 ? 7.548 -0.471 -9.674 1.00 93.19 214 PRO A C 1
ATOM 1725 O O . PRO A 1 214 ? 8.086 0.256 -10.515 1.00 93.19 214 PRO A O 1
ATOM 1728 N N . MET A 1 215 ? 7.946 -0.507 -8.401 1.00 90.25 215 MET A N 1
ATOM 1729 C CA . MET A 1 215 ? 9.128 0.204 -7.915 1.00 90.25 215 MET A CA 1
ATOM 1730 C C . MET A 1 215 ? 10.421 -0.517 -8.327 1.00 90.25 215 MET A C 1
ATOM 1732 O O . MET A 1 215 ? 10.405 -1.700 -8.653 1.00 90.25 215 MET A O 1
ATOM 1736 N N . ARG A 1 216 ? 11.563 0.183 -8.321 1.00 87.38 216 ARG A N 1
ATOM 1737 C CA . ARG A 1 216 ? 12.857 -0.412 -8.719 1.00 87.38 216 ARG A CA 1
ATOM 1738 C C . ARG A 1 216 ? 13.359 -1.476 -7.760 1.00 87.38 216 ARG A C 1
ATOM 1740 O O . ARG A 1 216 ? 13.952 -2.454 -8.192 1.00 87.38 216 ARG A O 1
ATOM 1747 N N . ASP A 1 217 ? 13.118 -1.260 -6.480 1.00 88.00 217 ASP A N 1
ATOM 1748 C CA . ASP A 1 217 ? 13.436 -2.178 -5.395 1.00 88.00 217 ASP A CA 1
ATOM 1749 C C . ASP A 1 217 ? 12.349 -3.241 -5.189 1.00 88.00 217 ASP A C 1
ATOM 1751 O O . ASP A 1 217 ? 12.518 -4.135 -4.367 1.00 88.00 217 ASP A O 1
ATOM 1755 N N . ALA A 1 218 ? 11.237 -3.166 -5.933 1.00 89.50 218 ALA A N 1
ATOM 1756 C CA . ALA A 1 218 ? 10.225 -4.205 -5.889 1.00 89.50 218 ALA A CA 1
ATOM 1757 C C . ALA A 1 218 ? 10.771 -5.481 -6.537 1.00 89.50 218 ALA A C 1
ATOM 1759 O O . ALA A 1 218 ? 11.169 -5.498 -7.711 1.00 89.50 218 ALA A O 1
ATOM 1760 N N . SER A 1 219 ? 10.736 -6.569 -5.773 1.00 90.31 219 SER A N 1
ATOM 1761 C CA . SER A 1 219 ? 11.014 -7.900 -6.293 1.00 90.31 219 SER A CA 1
ATOM 1762 C C . SER A 1 219 ? 9.955 -8.273 -7.331 1.00 90.31 219 SER A C 1
ATOM 1764 O O . SER A 1 219 ? 8.759 -8.124 -7.064 1.00 90.31 219 SER A O 1
ATOM 1766 N N . PRO A 1 220 ? 10.354 -8.745 -8.524 1.00 91.94 220 PRO A N 1
ATOM 1767 C CA . PRO A 1 220 ? 9.395 -9.305 -9.459 1.00 91.94 220 PRO A CA 1
ATOM 1768 C C . PRO A 1 220 ? 8.773 -10.561 -8.856 1.00 91.94 220 PRO A C 1
ATOM 1770 O O . PRO A 1 220 ? 9.447 -11.315 -8.156 1.00 91.94 220 PRO A O 1
ATOM 1773 N N . VAL A 1 221 ? 7.510 -10.813 -9.191 1.00 90.25 221 VAL A N 1
ATOM 1774 C CA . VAL A 1 221 ? 6.832 -12.067 -8.839 1.00 90.25 221 VAL A CA 1
ATOM 1775 C C . VAL A 1 221 ? 7.611 -13.232 -9.441 1.00 90.25 221 VAL A C 1
ATOM 1777 O O . VAL A 1 221 ? 7.910 -14.207 -8.761 1.00 90.25 221 VAL A O 1
ATOM 1780 N N . LEU A 1 222 ? 7.999 -13.100 -10.714 1.00 90.12 222 LEU A N 1
ATOM 1781 C CA . LEU A 1 222 ? 8.823 -14.076 -11.420 1.00 90.12 222 LEU A CA 1
ATOM 1782 C C . LEU A 1 222 ? 9.765 -13.385 -12.409 1.00 90.12 222 LEU A C 1
ATOM 1784 O O . LEU A 1 222 ? 9.371 -12.471 -13.135 1.00 90.12 222 LEU A O 1
ATOM 1788 N N . LYS A 1 223 ? 11.006 -13.875 -12.500 1.00 90.94 223 LYS A N 1
ATOM 1789 C CA . LYS A 1 223 ? 11.920 -13.568 -13.611 1.00 90.94 223 LYS A CA 1
ATOM 1790 C C . LYS A 1 223 ? 11.914 -14.737 -14.591 1.00 90.94 223 LYS A C 1
ATOM 1792 O O . LYS A 1 223 ? 12.624 -15.725 -14.405 1.00 90.94 223 LYS A O 1
ATOM 1797 N N . LEU A 1 224 ? 11.088 -14.634 -15.625 1.00 87.75 224 LEU A N 1
ATOM 1798 C CA . LEU A 1 224 ? 10.862 -15.715 -16.578 1.00 87.75 224 LEU A CA 1
ATOM 1799 C C . LEU A 1 224 ? 12.038 -15.806 -17.548 1.00 87.75 224 LEU A C 1
ATOM 1801 O O . LEU A 1 224 ? 12.369 -14.831 -18.213 1.00 87.75 224 LEU A O 1
ATOM 1805 N N . ARG A 1 225 ? 12.678 -16.979 -17.619 1.00 89.62 225 ARG A N 1
ATOM 1806 C CA . ARG A 1 225 ? 13.745 -17.307 -18.592 1.00 89.62 225 ARG A CA 1
ATOM 1807 C C . ARG A 1 225 ? 13.270 -18.256 -19.695 1.00 89.62 225 ARG A C 1
ATOM 1809 O O . ARG A 1 225 ? 13.951 -18.407 -20.701 1.00 89.62 225 ARG A O 1
ATOM 1816 N N . ARG A 1 226 ? 12.148 -18.932 -19.455 1.00 86.00 226 ARG A N 1
ATOM 1817 C CA . ARG A 1 226 ? 11.481 -19.908 -20.323 1.00 86.00 226 ARG A CA 1
ATOM 1818 C C . ARG A 1 226 ? 9.975 -19.790 -20.084 1.00 86.00 226 ARG A C 1
ATOM 1820 O O . ARG A 1 226 ? 9.561 -19.142 -19.119 1.00 86.00 226 ARG A O 1
ATOM 1827 N N . ALA A 1 227 ? 9.173 -20.412 -20.942 1.00 84.19 227 ALA A N 1
ATOM 1828 C CA . ALA A 1 227 ? 7.734 -20.520 -20.727 1.00 84.19 227 ALA A CA 1
ATOM 1829 C C . ALA A 1 227 ? 7.439 -21.174 -19.364 1.00 84.19 227 ALA A C 1
ATOM 1831 O O . ALA A 1 227 ? 8.072 -22.164 -18.996 1.00 84.19 227 ALA A O 1
ATOM 1832 N N . ALA A 1 228 ? 6.490 -20.608 -18.619 1.00 84.62 228 ALA A N 1
ATOM 1833 C CA . ALA A 1 228 ? 6.063 -21.128 -17.327 1.00 84.62 228 ALA A CA 1
ATOM 1834 C C . ALA A 1 228 ? 4.556 -20.942 -17.155 1.00 84.62 228 ALA A C 1
ATOM 1836 O O . ALA A 1 228 ? 3.964 -20.022 -17.719 1.00 84.62 228 ALA A O 1
ATOM 1837 N N . ARG A 1 229 ? 3.949 -21.810 -16.344 1.00 84.81 229 ARG A N 1
ATOM 1838 C CA . ARG A 1 229 ? 2.554 -21.697 -15.920 1.00 84.81 229 ARG A CA 1
ATOM 1839 C C . ARG A 1 229 ? 2.526 -21.164 -14.494 1.00 84.81 229 ARG A C 1
ATOM 1841 O O . ARG A 1 229 ? 3.156 -21.745 -13.616 1.00 84.81 229 ARG A O 1
ATOM 1848 N N . VAL A 1 230 ? 1.798 -20.075 -14.281 1.00 82.31 230 VAL A N 1
ATOM 1849 C CA . VAL A 1 230 ? 1.676 -19.419 -12.975 1.00 82.31 230 VAL A CA 1
ATOM 1850 C C . VAL A 1 230 ? 0.254 -19.617 -12.476 1.00 82.31 230 VAL A C 1
ATOM 1852 O O . VAL A 1 230 ? -0.693 -19.313 -13.198 1.00 82.31 230 VAL A O 1
ATOM 1855 N N . ARG A 1 231 ? 0.106 -20.143 -11.258 1.00 84.06 231 ARG A N 1
ATOM 1856 C CA . ARG A 1 231 ? -1.178 -20.221 -10.558 1.00 84.06 231 ARG A CA 1
ATOM 1857 C C . ARG A 1 231 ? -1.209 -19.119 -9.510 1.00 84.06 231 ARG A C 1
ATOM 1859 O O . ARG A 1 231 ? -0.251 -18.980 -8.755 1.00 84.06 231 ARG A O 1
ATOM 1866 N N . LEU A 1 232 ? -2.284 -18.340 -9.502 1.00 79.31 232 LEU A N 1
ATOM 1867 C CA . LEU A 1 232 ? -2.502 -17.290 -8.516 1.00 79.31 232 LEU A CA 1
ATOM 1868 C C . LEU A 1 232 ? -3.487 -17.796 -7.471 1.00 79.31 232 LEU A C 1
ATOM 1870 O O . LEU A 1 232 ? -4.537 -18.333 -7.815 1.00 79.31 232 LEU A O 1
ATOM 1874 N N . GLU A 1 233 ? -3.116 -17.623 -6.212 1.00 82.00 233 GLU A N 1
ATOM 1875 C CA . GLU A 1 233 ? -3.979 -17.812 -5.056 1.00 82.00 233 GLU A CA 1
ATOM 1876 C C . GLU A 1 233 ? -4.146 -16.443 -4.403 1.00 82.00 233 GLU A C 1
ATOM 1878 O O . GLU A 1 233 ? -3.165 -15.726 -4.193 1.00 82.00 233 GLU A O 1
ATOM 1883 N N . VAL A 1 234 ? -5.394 -16.040 -4.180 1.00 78.31 234 VAL A N 1
ATOM 1884 C CA . VAL A 1 234 ? -5.723 -14.707 -3.677 1.00 78.31 234 VAL A CA 1
ATOM 1885 C C . VAL A 1 234 ? -6.298 -14.858 -2.281 1.00 78.31 234 VAL A C 1
ATOM 1887 O O . VAL A 1 234 ? -7.338 -15.482 -2.100 1.00 78.31 234 VAL A O 1
ATOM 1890 N N . HIS A 1 235 ? -5.630 -14.241 -1.311 1.00 82.44 235 HIS A N 1
ATOM 1891 C CA . HIS A 1 235 ? -6.181 -14.016 0.019 1.00 82.44 235 HIS A CA 1
ATOM 1892 C C . HIS A 1 235 ? -6.662 -12.571 0.088 1.00 82.44 235 HIS A C 1
ATOM 1894 O O . HIS A 1 235 ? -5.884 -11.643 -0.149 1.00 82.44 235 HIS A O 1
ATOM 1900 N N . TYR A 1 236 ? -7.946 -12.383 0.375 1.00 79.06 236 TYR A N 1
ATOM 1901 C CA . TYR A 1 236 ? -8.576 -11.071 0.410 1.00 79.06 236 TYR A CA 1
ATOM 1902 C C . TYR A 1 236 ? -8.986 -10.727 1.840 1.00 79.06 236 TYR A C 1
ATOM 1904 O O . TYR A 1 236 ? -9.563 -11.544 2.552 1.00 79.06 236 TYR A O 1
ATOM 1912 N N . THR A 1 237 ? -8.662 -9.512 2.268 1.00 84.75 237 THR A N 1
ATOM 1913 C CA . THR A 1 237 ? -9.095 -8.947 3.546 1.00 84.75 237 THR A CA 1
ATOM 1914 C C . THR A 1 237 ? -9.832 -7.660 3.245 1.00 84.75 237 THR A C 1
ATOM 1916 O O . THR A 1 237 ? -9.299 -6.793 2.551 1.00 84.75 237 THR A O 1
ATOM 1919 N N . TYR A 1 238 ? -11.042 -7.531 3.777 1.00 83.94 238 TYR A N 1
ATOM 1920 C CA . TYR A 1 238 ? -11.885 -6.366 3.561 1.00 83.94 238 TYR A CA 1
ATOM 1921 C C . TYR A 1 238 ? -12.419 -5.811 4.874 1.00 83.94 238 TYR A C 1
ATOM 1923 O O . TYR A 1 238 ? -12.435 -6.482 5.904 1.00 83.94 238 TYR A O 1
ATOM 1931 N N . ALA A 1 239 ? -12.824 -4.546 4.828 1.00 87.44 239 ALA A N 1
ATOM 1932 C CA . ALA A 1 239 ? -13.450 -3.856 5.942 1.00 87.44 239 ALA A CA 1
ATOM 1933 C C . ALA A 1 239 ? -14.956 -3.753 5.683 1.00 87.44 239 ALA A C 1
ATOM 1935 O O . ALA A 1 239 ? -15.370 -3.289 4.618 1.00 87.44 239 ALA A O 1
ATOM 1936 N N . THR A 1 240 ? -15.768 -4.165 6.658 1.00 87.81 240 THR A N 1
ATOM 1937 C CA . THR A 1 240 ? -17.229 -4.015 6.600 1.00 87.81 240 THR A CA 1
ATOM 1938 C C . THR A 1 240 ? -17.618 -2.544 6.551 1.00 87.81 240 THR A C 1
ATOM 1940 O O . THR A 1 240 ? -16.957 -1.696 7.149 1.00 87.81 240 THR A O 1
ATOM 1943 N N . SER A 1 241 ? -18.725 -2.220 5.878 1.00 87.00 241 SER A N 1
ATOM 1944 C CA . SER A 1 241 ? -19.194 -0.836 5.726 1.00 87.00 241 SER A CA 1
ATOM 1945 C C . SER A 1 241 ? -19.400 -0.100 7.051 1.00 87.00 241 SER A C 1
ATOM 1947 O O . SER A 1 241 ? -19.238 1.120 7.092 1.00 87.00 241 SER A O 1
ATOM 1949 N N . ASP A 1 242 ? -19.704 -0.818 8.130 1.00 88.75 242 ASP A N 1
ATOM 1950 C CA . ASP A 1 242 ? -19.973 -0.251 9.456 1.00 88.75 242 ASP A CA 1
ATOM 1951 C C . ASP A 1 242 ? -18.740 0.424 10.067 1.00 88.75 242 ASP A C 1
ATOM 1953 O O . ASP A 1 242 ? -18.855 1.429 10.773 1.00 88.75 242 ASP A O 1
ATOM 1957 N N . LEU A 1 243 ? -17.530 -0.019 9.700 1.00 90.94 243 LEU A N 1
ATOM 1958 C CA . LEU A 1 243 ? -16.285 0.623 10.135 1.00 90.94 243 LEU A CA 1
ATOM 1959 C C . LEU A 1 243 ? -16.124 2.046 9.572 1.00 90.94 243 LEU A C 1
ATOM 1961 O O . LEU A 1 243 ? -15.239 2.790 10.005 1.00 90.94 243 LEU A O 1
ATOM 1965 N N . LYS A 1 244 ? -16.975 2.474 8.626 1.00 89.88 244 LYS A N 1
ATOM 1966 C CA . LYS A 1 244 ? -17.020 3.873 8.170 1.00 89.88 244 LYS A CA 1
ATOM 1967 C C . LYS A 1 244 ? -17.475 4.841 9.261 1.00 89.88 244 LYS A C 1
ATOM 1969 O O . LYS A 1 244 ? -17.127 6.016 9.165 1.00 89.88 244 LYS A O 1
ATOM 1974 N N . MET A 1 245 ? -18.195 4.368 10.283 1.00 91.81 245 MET A N 1
ATOM 1975 C CA . MET A 1 245 ? -18.602 5.186 11.433 1.00 91.81 245 MET A CA 1
ATOM 1976 C C . MET A 1 245 ? -17.414 5.596 12.315 1.00 91.81 245 MET A C 1
ATOM 1978 O O . MET A 1 245 ? -17.465 6.630 12.978 1.00 91.81 245 MET A O 1
ATOM 1982 N N . LEU A 1 246 ? -16.334 4.810 12.307 1.00 92.00 246 LEU A N 1
ATOM 1983 C CA . LEU A 1 246 ? -15.108 5.106 13.043 1.00 92.00 246 LEU A CA 1
ATOM 1984 C C . LEU A 1 246 ? -14.231 6.099 12.276 1.00 92.00 246 LEU A C 1
ATOM 1986 O O . LEU A 1 246 ? -14.147 6.078 11.041 1.00 92.00 246 LEU A O 1
ATOM 1990 N N . SER A 1 247 ? -13.510 6.943 13.017 1.00 90.94 247 SER A N 1
ATOM 1991 C CA . SER A 1 247 ? -12.514 7.835 12.422 1.00 90.94 247 SER A CA 1
ATOM 1992 C C . SER A 1 247 ? -11.354 7.043 11.804 1.00 90.94 247 SER A C 1
ATOM 1994 O O . SER A 1 247 ? -11.069 5.910 12.192 1.00 90.94 247 SER A O 1
ATOM 1996 N N . ARG A 1 248 ? -10.623 7.659 10.864 1.00 89.00 248 ARG A N 1
ATOM 1997 C CA . ARG A 1 248 ? -9.434 7.039 10.241 1.00 89.00 248 ARG A CA 1
ATOM 1998 C C . ARG A 1 248 ? -8.372 6.632 11.264 1.00 89.00 248 ARG A C 1
ATOM 2000 O O . ARG A 1 248 ? -7.720 5.614 11.081 1.00 89.00 248 ARG A O 1
ATOM 2007 N N . TYR A 1 249 ? -8.223 7.421 12.328 1.00 88.88 249 TYR A N 1
ATOM 2008 C CA . TYR A 1 249 ? -7.303 7.120 13.421 1.00 88.88 249 TYR A CA 1
ATOM 2009 C C . TYR A 1 249 ? -7.774 5.920 14.250 1.00 88.88 249 TYR A C 1
ATOM 2011 O O . TYR A 1 249 ? -6.969 5.105 14.657 1.00 88.88 249 TYR A O 1
ATOM 2019 N N . GLN A 1 250 ? -9.075 5.755 14.456 1.00 90.56 250 GLN A N 1
ATOM 2020 C CA . GLN A 1 250 ? -9.604 4.614 15.206 1.00 90.56 250 GLN A CA 1
ATOM 2021 C C . GLN A 1 250 ? -9.537 3.307 14.410 1.00 90.56 250 GLN A C 1
ATOM 2023 O O . GLN A 1 250 ? -9.141 2.279 14.939 1.00 90.56 250 GLN A O 1
ATOM 2028 N N . ARG A 1 251 ? -9.905 3.330 13.123 1.00 90.75 251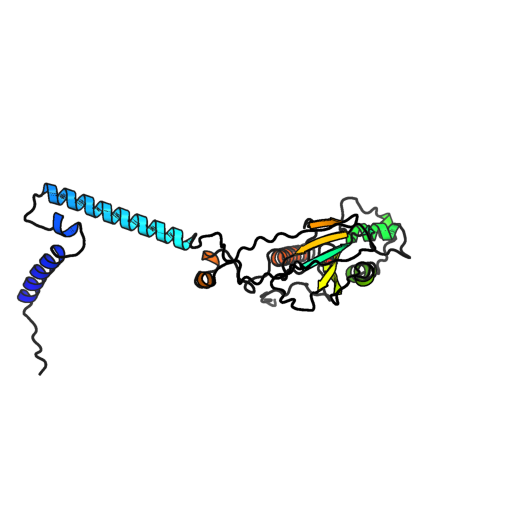 ARG A N 1
ATOM 2029 C CA . ARG A 1 251 ? -9.958 2.103 12.306 1.00 90.75 251 ARG A CA 1
ATOM 2030 C C . ARG A 1 251 ? -8.624 1.683 11.687 1.00 90.75 251 ARG A C 1
ATOM 2032 O O . ARG A 1 251 ? -8.547 0.595 11.134 1.00 90.75 251 ARG A O 1
ATOM 2039 N N . GLN A 1 252 ? -7.612 2.558 11.705 1.00 87.31 252 GLN A N 1
ATOM 2040 C CA . GLN A 1 252 ? -6.250 2.302 11.199 1.00 87.31 252 GLN A CA 1
ATOM 2041 C C . GLN A 1 252 ? -6.171 1.776 9.744 1.00 87.31 252 GLN A C 1
ATOM 2043 O O . GLN A 1 252 ? -5.150 1.244 9.315 1.00 87.31 252 GLN A O 1
ATOM 2048 N N . CYS A 1 253 ? -7.229 1.956 8.947 1.00 86.62 253 CYS A N 1
ATOM 2049 C CA . CYS A 1 253 ? -7.320 1.495 7.565 1.00 86.62 253 CYS A CA 1
ATOM 2050 C C . CYS A 1 253 ? -8.000 2.535 6.656 1.00 86.62 253 CYS A C 1
ATOM 2052 O O . CYS A 1 253 ? -8.691 3.457 7.114 1.00 86.62 253 CYS A O 1
ATOM 2054 N N . TYR A 1 254 ? -7.791 2.377 5.349 1.00 87.56 254 TYR A N 1
ATOM 2055 C CA . TYR A 1 254 ? -8.348 3.238 4.307 1.00 87.56 254 TYR A CA 1
ATOM 2056 C C . TYR A 1 254 ? -9.307 2.447 3.428 1.00 87.56 254 TYR A C 1
ATOM 2058 O O . TYR A 1 254 ? -8.993 1.327 3.026 1.00 87.56 254 TYR A O 1
ATOM 2066 N N . TYR A 1 255 ? -10.434 3.061 3.082 1.00 86.56 255 TYR A N 1
ATOM 2067 C CA . TYR A 1 255 ? -11.301 2.545 2.027 1.00 86.56 255 TYR A CA 1
ATOM 2068 C C . TYR A 1 255 ? -10.778 2.926 0.644 1.00 86.56 255 TYR A C 1
ATOM 2070 O O . TYR A 1 255 ? -10.021 3.891 0.481 1.00 86.56 255 TYR A O 1
ATOM 2078 N N . GLU A 1 256 ? -11.233 2.191 -0.369 1.00 80.62 256 GLU A N 1
ATOM 2079 C CA . GLU A 1 256 ? -10.958 2.525 -1.762 1.00 80.62 256 GLU A CA 1
ATOM 2080 C C . GLU A 1 256 ? -11.384 3.967 -2.075 1.00 80.62 256 GLU A C 1
ATOM 2082 O O . GLU A 1 256 ? -12.469 4.424 -1.711 1.00 80.62 256 GLU A O 1
ATOM 2087 N N . GLY A 1 257 ? -10.480 4.717 -2.708 1.00 81.56 257 GLY A N 1
ATOM 2088 C CA . GLY A 1 257 ? -10.679 6.127 -3.048 1.00 81.56 257 GLY A CA 1
ATOM 2089 C C . GLY A 1 257 ? -10.375 7.138 -1.932 1.00 81.56 257 GLY A C 1
ATOM 2090 O O . GLY A 1 257 ? -10.247 8.323 -2.233 1.00 81.56 257 GLY A O 1
ATOM 2091 N N . GLU A 1 258 ? -10.193 6.729 -0.669 1.00 84.38 258 GLU A N 1
ATOM 2092 C CA . GLU A 1 258 ? -9.858 7.678 0.409 1.00 84.38 258 GLU A CA 1
ATOM 2093 C C . GLU A 1 258 ? -8.409 8.167 0.374 1.00 84.38 258 GLU A C 1
ATOM 2095 O O . GLU A 1 258 ? -8.128 9.297 0.786 1.00 84.38 258 GLU A O 1
ATOM 2100 N N . GLN A 1 259 ? -7.498 7.300 -0.063 1.00 82.00 259 GLN A N 1
ATOM 2101 C CA . GLN A 1 259 ? -6.061 7.533 -0.091 1.00 82.00 259 GLN A CA 1
ATOM 2102 C C . GLN A 1 259 ? -5.443 6.761 -1.260 1.00 82.00 259 GLN A C 1
ATOM 2104 O O . GLN A 1 259 ? -5.953 5.727 -1.688 1.00 82.00 259 GLN A O 1
ATOM 2109 N N . SER A 1 260 ? -4.321 7.258 -1.784 1.00 83.69 260 SER A N 1
ATOM 2110 C CA . SER A 1 260 ? -3.517 6.497 -2.740 1.00 83.69 260 SER A CA 1
ATOM 2111 C C . SER A 1 260 ? -2.985 5.214 -2.103 1.00 83.69 260 SER A C 1
ATOM 2113 O O . SER A 1 260 ? -2.654 5.209 -0.917 1.00 83.69 260 SER A O 1
ATOM 2115 N N . THR A 1 261 ? -2.780 4.179 -2.912 1.00 85.88 261 THR A N 1
ATOM 2116 C CA . THR A 1 261 ? -2.099 2.950 -2.489 1.00 85.88 261 THR A CA 1
ATOM 2117 C C . THR A 1 261 ? -0.739 3.233 -1.841 1.00 85.88 261 THR A C 1
ATOM 2119 O O . THR A 1 261 ? -0.103 4.264 -2.097 1.00 85.88 261 THR A O 1
ATOM 2122 N N . TYR A 1 262 ? -0.265 2.294 -1.019 1.00 86.88 262 TYR A N 1
ATOM 2123 C CA . TYR A 1 262 ? 1.046 2.384 -0.370 1.00 86.88 262 TYR A CA 1
ATOM 2124 C C . TYR A 1 262 ? 2.172 2.652 -1.382 1.00 86.88 262 TYR A C 1
ATOM 2126 O O . TYR A 1 262 ? 2.970 3.571 -1.188 1.00 86.88 262 TYR A O 1
ATOM 2134 N N . ASN A 1 263 ? 2.181 1.922 -2.502 1.00 87.50 263 ASN A N 1
ATOM 2135 C CA . ASN A 1 263 ? 3.185 2.067 -3.558 1.00 87.50 263 ASN A CA 1
ATOM 2136 C C . ASN A 1 263 ? 3.161 3.469 -4.181 1.00 87.50 263 ASN A C 1
ATOM 2138 O O . ASN A 1 263 ? 4.205 4.108 -4.316 1.00 87.50 263 ASN A O 1
ATOM 2142 N N . ASN A 1 264 ? 1.973 3.993 -4.493 1.00 88.44 264 ASN A N 1
ATOM 2143 C CA . ASN A 1 264 ? 1.825 5.334 -5.056 1.00 88.44 264 ASN A CA 1
ATOM 2144 C C . ASN A 1 264 ? 2.219 6.430 -4.049 1.00 88.44 264 ASN A C 1
ATOM 2146 O O . ASN A 1 264 ? 2.873 7.406 -4.420 1.00 88.44 264 ASN A O 1
ATOM 2150 N N . CYS A 1 265 ? 1.862 6.265 -2.771 1.00 88.38 265 CYS A N 1
ATOM 2151 C CA . CYS A 1 265 ? 2.243 7.180 -1.692 1.00 88.38 265 CYS A CA 1
ATOM 2152 C C . CYS A 1 265 ? 3.767 7.223 -1.516 1.00 88.38 265 CYS A C 1
ATOM 2154 O O . CYS A 1 265 ? 4.375 8.299 -1.513 1.00 88.38 265 CYS A O 1
ATOM 2156 N N . ARG A 1 266 ? 4.399 6.046 -1.448 1.00 89.88 266 ARG A N 1
ATOM 2157 C CA . ARG A 1 266 ? 5.851 5.894 -1.348 1.00 89.88 266 ARG A CA 1
ATOM 2158 C C . ARG A 1 266 ? 6.556 6.522 -2.545 1.00 89.88 266 ARG A C 1
ATOM 2160 O O . ARG A 1 266 ? 7.506 7.280 -2.361 1.00 89.88 266 ARG A O 1
ATOM 2167 N N . LEU A 1 267 ? 6.058 6.277 -3.756 1.00 88.50 267 LEU A N 1
ATOM 2168 C CA . LEU A 1 267 ? 6.592 6.882 -4.971 1.00 88.50 267 LEU A CA 1
ATOM 2169 C C . LEU A 1 267 ? 6.507 8.413 -4.931 1.00 88.50 267 LEU A C 1
ATOM 2171 O O . LEU A 1 267 ? 7.470 9.083 -5.305 1.00 88.50 267 LEU A O 1
ATOM 2175 N N . ASN A 1 268 ? 5.399 8.973 -4.436 1.00 88.19 268 ASN A N 1
ATOM 2176 C CA . ASN A 1 268 ? 5.241 10.420 -4.264 1.00 88.19 268 ASN A CA 1
ATOM 2177 C C . ASN A 1 268 ? 6.264 10.979 -3.273 1.00 88.19 268 ASN A C 1
ATOM 2179 O O . ASN A 1 268 ? 6.922 11.981 -3.547 1.00 88.19 268 ASN A O 1
ATOM 2183 N N . CYS A 1 269 ? 6.420 10.307 -2.133 1.00 90.00 269 CYS A N 1
ATOM 2184 C CA . CYS A 1 269 ? 7.368 10.694 -1.097 1.00 90.00 269 CYS A CA 1
ATOM 2185 C C . CYS A 1 269 ? 8.803 10.724 -1.640 1.00 90.00 269 CYS A C 1
ATOM 2187 O O . CYS A 1 269 ? 9.467 11.758 -1.562 1.00 90.00 269 CYS A O 1
ATOM 2189 N N . VAL A 1 270 ? 9.236 9.637 -2.286 1.00 89.25 270 VAL A N 1
ATOM 2190 C CA . VAL A 1 270 ? 10.574 9.520 -2.885 1.00 89.25 270 VAL A CA 1
ATOM 2191 C C . VAL A 1 270 ? 10.786 10.570 -3.974 1.00 89.25 270 VAL A C 1
ATOM 2193 O O . VAL A 1 270 ? 11.815 11.238 -3.990 1.00 89.25 270 VAL A O 1
ATOM 2196 N N . SER A 1 271 ? 9.802 10.779 -4.851 1.00 89.31 271 SER A N 1
ATOM 2197 C CA . SER A 1 271 ? 9.901 11.784 -5.917 1.00 89.31 271 SER A CA 1
ATOM 2198 C C . SER A 1 271 ? 10.070 13.198 -5.348 1.00 89.31 271 SER A C 1
ATOM 2200 O O . SER A 1 271 ? 10.905 13.968 -5.822 1.00 89.31 271 SER A O 1
ATOM 2202 N N . ASN A 1 272 ? 9.305 13.540 -4.306 1.00 89.38 272 ASN A N 1
ATOM 2203 C CA . ASN A 1 272 ? 9.396 14.841 -3.645 1.00 89.38 272 ASN A CA 1
ATOM 2204 C C . ASN A 1 272 ? 10.729 15.027 -2.914 1.00 89.38 272 ASN A C 1
ATOM 2206 O O . ASN A 1 272 ? 11.286 16.123 -2.949 1.00 89.38 272 ASN A O 1
ATOM 2210 N N . ASP A 1 273 ? 11.244 13.986 -2.258 1.00 91.12 273 ASP A N 1
ATOM 2211 C CA . ASP A 1 273 ? 12.531 14.042 -1.561 1.00 91.12 273 ASP A CA 1
ATOM 2212 C C . ASP A 1 273 ? 13.698 14.237 -2.541 1.00 91.12 273 ASP A C 1
ATOM 2214 O O . ASP A 1 273 ? 14.517 15.140 -2.356 1.00 91.12 273 ASP A O 1
ATOM 2218 N N . ILE A 1 274 ? 13.710 13.479 -3.646 1.00 89.31 274 ILE A N 1
ATOM 2219 C CA . ILE A 1 274 ? 14.704 13.627 -4.718 1.00 89.31 274 ILE A CA 1
ATOM 2220 C C . ILE A 1 274 ? 14.673 15.050 -5.276 1.00 89.31 274 ILE A C 1
ATOM 2222 O O . ILE A 1 274 ? 15.712 15.694 -5.384 1.00 89.31 274 ILE A O 1
ATOM 2226 N N . PHE A 1 275 ? 13.494 15.586 -5.586 1.00 87.81 275 PHE A N 1
ATOM 2227 C CA . PHE A 1 275 ? 13.404 16.927 -6.158 1.00 87.81 275 PHE A CA 1
ATOM 2228 C C . PHE A 1 275 ? 13.816 18.029 -5.175 1.00 87.81 275 PHE A C 1
ATOM 2230 O O . PHE A 1 275 ? 14.456 19.000 -5.579 1.00 87.81 275 PHE A O 1
ATOM 2237 N N . LYS A 1 276 ? 13.501 17.883 -3.882 1.00 90.31 276 LYS A N 1
ATOM 2238 C CA . LYS A 1 276 ? 13.945 18.827 -2.844 1.00 90.31 276 LYS A CA 1
ATOM 2239 C C . LYS A 1 276 ? 15.469 18.882 -2.735 1.00 90.31 276 LYS A C 1
ATOM 2241 O O . LYS A 1 276 ? 16.010 19.975 -2.584 1.00 90.31 276 LYS A O 1
ATOM 2246 N N . LYS A 1 277 ? 16.141 17.730 -2.821 1.00 92.19 277 LYS A N 1
ATOM 2247 C CA . LYS A 1 277 ? 17.598 17.606 -2.658 1.00 92.19 277 LYS A CA 1
ATOM 2248 C C . LYS A 1 277 ? 18.371 17.896 -3.946 1.00 92.19 277 LYS A C 1
ATOM 2250 O O . LYS A 1 277 ? 19.338 18.645 -3.923 1.00 92.19 277 LYS A O 1
ATOM 2255 N N . CYS A 1 278 ? 17.935 17.324 -5.065 1.00 87.75 278 CYS A N 1
ATOM 2256 C CA . CYS A 1 278 ? 18.686 17.298 -6.322 1.00 87.75 278 CYS A CA 1
ATOM 2257 C C . CYS A 1 278 ? 18.156 18.275 -7.380 1.00 87.75 278 CYS A C 1
ATOM 2259 O O . CYS A 1 278 ? 18.821 18.483 -8.388 1.00 87.75 278 CYS A O 1
ATOM 2261 N N . ARG A 1 279 ? 16.956 18.853 -7.192 1.00 85.25 279 ARG A N 1
ATOM 2262 C CA . ARG A 1 279 ? 16.282 19.759 -8.152 1.00 85.25 279 ARG A CA 1
ATOM 2263 C C . ARG A 1 279 ? 16.024 19.168 -9.546 1.00 85.25 279 ARG A C 1
ATOM 2265 O O . ARG A 1 279 ? 15.575 19.878 -10.441 1.00 85.25 279 ARG A O 1
ATOM 2272 N N . CYS A 1 280 ? 16.232 17.868 -9.721 1.00 84.06 280 CYS A N 1
ATOM 2273 C CA . CYS A 1 280 ? 15.948 17.109 -10.932 1.00 84.06 280 CYS A CA 1
ATOM 2274 C C . CYS A 1 280 ? 15.217 15.808 -10.574 1.00 84.06 280 CYS A C 1
ATOM 2276 O O . CYS A 1 280 ? 15.133 15.434 -9.404 1.00 84.06 280 CYS A O 1
ATOM 2278 N N . LEU A 1 281 ? 14.656 15.133 -11.579 1.00 85.62 281 LEU A N 1
ATOM 2279 C CA . LEU A 1 281 ? 14.017 13.830 -11.419 1.00 85.62 281 LEU A CA 1
ATOM 2280 C C . LEU A 1 281 ? 14.648 12.807 -12.377 1.00 85.62 281 LEU A C 1
ATOM 2282 O O . LEU A 1 281 ? 14.999 13.166 -13.501 1.00 85.62 281 LEU A O 1
ATOM 2286 N N . PRO A 1 282 ? 14.754 11.532 -11.967 1.00 88.06 282 PRO A N 1
ATOM 2287 C CA . PRO A 1 282 ? 15.082 10.422 -12.852 1.00 88.06 282 PRO A CA 1
ATOM 2288 C C . PRO A 1 282 ? 14.156 10.335 -14.070 1.00 88.06 282 PRO A C 1
ATOM 2290 O O . PRO A 1 282 ? 12.971 10.667 -13.994 1.00 88.06 282 PRO A O 1
ATOM 2293 N N . TRP A 1 283 ? 14.674 9.784 -15.170 1.00 87.75 283 TRP A N 1
ATOM 2294 C CA . TRP A 1 283 ? 13.970 9.660 -16.453 1.00 87.75 283 TRP A CA 1
ATOM 2295 C C . TRP A 1 283 ? 12.603 8.956 -16.357 1.00 87.75 283 TRP A C 1
ATOM 2297 O O . TRP A 1 283 ? 11.685 9.280 -17.108 1.00 87.75 283 TRP A O 1
ATOM 2307 N N . PHE A 1 284 ? 12.445 8.031 -15.408 1.00 88.19 284 PHE A N 1
ATOM 2308 C CA . PHE A 1 284 ? 11.222 7.255 -15.188 1.00 88.19 284 PHE A CA 1
ATOM 2309 C C . PHE A 1 284 ? 10.156 7.961 -14.323 1.00 88.19 284 PHE A C 1
ATOM 2311 O O . PHE A 1 284 ? 9.032 7.465 -14.223 1.00 88.19 284 PHE A O 1
ATOM 2318 N N . LEU A 1 285 ? 10.473 9.106 -13.699 1.00 86.50 285 LEU A N 1
ATOM 2319 C CA . LEU A 1 285 ? 9.542 9.889 -12.859 1.00 86.50 285 LEU A CA 1
ATOM 2320 C C . LEU A 1 285 ? 8.989 11.145 -13.551 1.00 86.50 285 LEU A C 1
ATOM 2322 O O . LEU A 1 285 ? 8.108 11.811 -13.005 1.00 86.50 285 LEU A O 1
ATOM 2326 N N . ILE A 1 286 ? 9.489 11.470 -14.742 1.00 72.75 286 ILE A N 1
ATOM 2327 C CA . ILE A 1 286 ? 9.102 12.661 -15.505 1.00 72.75 286 ILE A CA 1
ATOM 2328 C C . ILE A 1 286 ? 7.897 12.338 -16.399 1.00 72.75 286 ILE A C 1
ATOM 2330 O O . ILE A 1 286 ? 7.885 11.313 -17.082 1.00 72.75 286 ILE A O 1
ATOM 2334 N N . GLU A 1 287 ? 6.905 13.230 -16.466 1.00 66.12 287 GLU A N 1
ATOM 2335 C CA . GLU A 1 287 ? 5.843 13.178 -17.476 1.00 66.12 287 GLU A CA 1
ATOM 2336 C C . GLU A 1 287 ? 5.539 14.585 -18.015 1.00 66.12 287 GLU A C 1
ATOM 2338 O O . GLU A 1 287 ? 5.114 15.464 -17.273 1.00 66.12 287 GLU A O 1
ATOM 2343 N N . ASN A 1 288 ? 5.802 14.833 -19.306 1.00 49.09 288 ASN A N 1
ATOM 2344 C CA . ASN A 1 288 ? 5.558 16.123 -19.982 1.00 49.09 288 ASN A CA 1
ATOM 2345 C C . ASN A 1 288 ? 6.091 17.358 -19.218 1.00 49.09 288 ASN A C 1
ATOM 2347 O O . ASN A 1 288 ? 5.427 18.391 -19.137 1.00 49.09 288 ASN A O 1
ATOM 2351 N N . GLY A 1 289 ? 7.270 17.242 -18.593 1.00 47.69 289 GLY A N 1
ATOM 2352 C CA . GLY A 1 289 ? 7.871 18.321 -17.797 1.00 47.69 289 GLY A CA 1
ATOM 2353 C C . GLY A 1 289 ? 7.171 18.613 -16.460 1.00 47.69 289 GLY A C 1
ATOM 2354 O O . GLY A 1 289 ? 7.483 19.615 -15.819 1.00 47.69 289 GLY A O 1
ATOM 2355 N N . ARG A 1 290 ? 6.234 17.762 -16.015 1.00 48.53 290 ARG A N 1
ATOM 2356 C CA . ARG A 1 290 ? 5.544 17.854 -14.719 1.00 48.53 290 ARG A CA 1
ATOM 2357 C C . ARG A 1 290 ? 5.617 16.532 -13.947 1.00 48.53 290 ARG A C 1
ATOM 2359 O O . ARG A 1 290 ? 5.870 15.462 -14.496 1.00 48.53 290 ARG A O 1
ATOM 2366 N N . PHE A 1 291 ? 5.444 16.634 -12.631 1.00 51.97 291 PHE A N 1
ATOM 2367 C CA . PHE A 1 291 ? 5.427 15.499 -11.709 1.00 51.97 291 PHE A CA 1
ATOM 2368 C C . PHE A 1 291 ? 4.289 14.524 -12.055 1.00 51.97 291 PHE A C 1
ATOM 2370 O O . PHE A 1 291 ? 3.132 14.935 -12.129 1.00 51.97 291 PHE A O 1
ATOM 2377 N N . LYS A 1 292 ? 4.617 13.229 -12.183 1.00 50.34 292 LYS A N 1
ATOM 2378 C CA . LYS A 1 292 ? 3.692 12.114 -12.487 1.00 50.34 292 LYS A CA 1
ATOM 2379 C C . LYS A 1 292 ? 2.586 11.905 -11.435 1.00 50.34 292 LYS A C 1
ATOM 2381 O O . LYS A 1 292 ? 1.642 11.151 -11.643 1.00 50.34 292 LYS A O 1
ATOM 2386 N N . LEU A 1 293 ? 2.679 12.567 -10.285 1.00 49.41 293 LEU A N 1
ATOM 2387 C CA . LEU A 1 293 ? 1.727 12.426 -9.191 1.00 49.41 293 LEU A CA 1
ATOM 2388 C C . LEU A 1 293 ? 1.088 13.786 -8.940 1.00 49.41 293 LEU A C 1
ATOM 2390 O O . LEU A 1 293 ? 1.747 14.713 -8.472 1.00 49.41 293 LEU A O 1
ATOM 2394 N N . ARG A 1 294 ? -0.204 13.917 -9.278 1.00 40.69 294 ARG A N 1
ATOM 2395 C CA . ARG A 1 294 ? -0.991 15.090 -8.885 1.00 40.69 294 ARG A CA 1
ATOM 2396 C C . ARG A 1 294 ? -0.858 15.249 -7.364 1.00 40.69 294 ARG A C 1
ATOM 2398 O O . ARG A 1 294 ? -1.243 14.330 -6.638 1.00 40.69 294 ARG A O 1
ATOM 2405 N N . PRO A 1 295 ? -0.348 16.381 -6.855 1.00 40.28 295 PRO A N 1
ATOM 2406 C CA . PRO A 1 295 ? -0.370 16.630 -5.429 1.00 40.28 295 PRO A CA 1
ATOM 2407 C C . PRO A 1 295 ? -1.828 16.888 -5.049 1.00 40.28 295 PRO A C 1
ATOM 2409 O O . PRO A 1 295 ? -2.378 17.953 -5.334 1.00 40.28 295 PRO A O 1
ATOM 2412 N N . TRP A 1 296 ? -2.482 15.918 -4.413 1.00 39.94 296 TRP A N 1
ATOM 2413 C CA . TRP A 1 296 ? -3.710 16.186 -3.675 1.00 39.94 296 TRP A CA 1
ATOM 2414 C C . TRP A 1 296 ? -3.345 17.145 -2.534 1.00 39.94 296 TRP A C 1
ATOM 2416 O O . TRP A 1 296 ? -2.896 16.731 -1.474 1.00 39.94 296 TRP A O 1
ATOM 2426 N N . ARG A 1 297 ? -3.493 18.449 -2.804 1.00 35.88 297 ARG A N 1
ATOM 2427 C CA . ARG A 1 297 ? -3.211 19.593 -1.919 1.00 35.88 297 ARG A CA 1
ATOM 2428 C C . ARG A 1 297 ? -1.729 19.866 -1.625 1.00 35.88 297 ARG A C 1
ATOM 2430 O O . ARG A 1 297 ? -1.285 19.787 -0.487 1.00 35.88 297 ARG A O 1
ATOM 2437 N N . MET A 1 298 ? -1.005 20.408 -2.601 1.00 33.41 298 MET A N 1
ATOM 2438 C CA . MET A 1 298 ? -0.110 21.521 -2.265 1.00 33.41 298 MET A CA 1
ATOM 2439 C C . MET A 1 298 ? -0.855 22.815 -2.577 1.00 33.41 298 MET A C 1
ATOM 2441 O O . MET A 1 298 ? -0.956 23.218 -3.733 1.00 33.41 298 MET A O 1
ATOM 2445 N N . ARG A 1 299 ? -1.389 23.479 -1.541 1.00 31.38 299 ARG A N 1
ATOM 2446 C CA . ARG A 1 299 ? -1.571 24.933 -1.611 1.00 31.38 299 ARG A CA 1
ATOM 2447 C C . ARG A 1 299 ? -0.169 25.494 -1.811 1.00 31.38 299 ARG A C 1
ATOM 2449 O O . ARG A 1 299 ? 0.588 25.612 -0.852 1.00 31.38 299 ARG A O 1
ATOM 2456 N N . LEU A 1 300 ? 0.188 25.774 -3.061 1.00 33.66 300 LEU A N 1
ATOM 2457 C CA . LEU A 1 300 ? 1.310 26.640 -3.376 1.00 33.66 300 LEU A CA 1
ATOM 2458 C C . LEU A 1 300 ? 1.005 27.973 -2.689 1.00 33.66 300 LEU A C 1
ATOM 2460 O O . LEU A 1 300 ? 0.211 28.769 -3.189 1.00 33.66 300 LEU A O 1
ATOM 2464 N N . LYS A 1 301 ? 1.593 28.202 -1.511 1.00 29.75 301 LYS A N 1
ATOM 2465 C CA . LYS A 1 301 ? 1.852 29.570 -1.079 1.00 29.75 301 LYS A CA 1
ATOM 2466 C C . LYS A 1 301 ? 2.808 30.121 -2.129 1.00 29.75 301 LYS A C 1
ATOM 2468 O O . LYS A 1 301 ? 3.976 29.744 -2.150 1.00 29.75 301 LYS A O 1
ATOM 2473 N N . LYS A 1 302 ? 2.268 30.931 -3.042 1.00 31.73 302 LYS A N 1
ATOM 2474 C CA . LYS A 1 302 ? 3.067 31.913 -3.768 1.00 31.73 302 LYS A CA 1
ATOM 2475 C C . LYS A 1 302 ? 3.822 32.709 -2.702 1.00 31.73 302 LYS A C 1
ATOM 2477 O O . LYS A 1 302 ? 3.181 33.282 -1.820 1.00 31.73 302 LYS A O 1
ATOM 2482 N N . ILE A 1 303 ? 5.145 32.627 -2.741 1.00 36.53 303 ILE A N 1
ATOM 2483 C CA . ILE A 1 303 ? 6.006 33.723 -2.305 1.00 36.53 303 ILE A CA 1
ATOM 2484 C C . ILE A 1 303 ? 6.197 34.575 -3.553 1.00 36.53 303 ILE A C 1
ATOM 2486 O O . ILE A 1 303 ? 6.405 33.954 -4.624 1.00 36.53 303 ILE A O 1
#